Protein AF-A0AAV8X5B6-F1 (afdb_monomer)

Organism: NCBI:txid1586634

Structure (mmCIF, N/CA/C/O backbone):
data_AF-A0AAV8X5B6-F1
#
_entry.id   AF-A0AAV8X5B6-F1
#
loop_
_atom_site.group_PDB
_atom_site.id
_atom_site.type_symbol
_atom_site.label_atom_id
_atom_site.label_alt_id
_atom_site.label_comp_id
_atom_site.label_asym_id
_atom_site.label_entity_id
_atom_site.label_seq_id
_atom_site.pdbx_PDB_ins_code
_atom_site.Cartn_x
_atom_site.Cartn_y
_atom_site.Cartn_z
_atom_site.occupancy
_atom_site.B_iso_or_equiv
_atom_site.auth_seq_id
_atom_site.auth_comp_id
_atom_site.auth_asym_id
_atom_site.auth_atom_id
_atom_site.pdbx_PDB_model_num
ATOM 1 N N . MET A 1 1 ? -10.321 6.601 21.739 1.00 73.50 1 MET A N 1
ATOM 2 C CA . MET A 1 1 ? -9.429 6.744 20.568 1.00 73.50 1 MET A CA 1
ATOM 3 C C . MET A 1 1 ? -8.157 7.446 21.026 1.00 73.50 1 MET A C 1
ATOM 5 O O . MET A 1 1 ? -8.266 8.534 21.575 1.00 73.50 1 MET A O 1
ATOM 9 N N . ASN A 1 2 ? -6.983 6.823 20.886 1.00 86.75 2 ASN A N 1
ATOM 10 C CA . ASN A 1 2 ? -5.704 7.430 21.281 1.00 86.75 2 ASN A CA 1
ATOM 11 C C . ASN A 1 2 ? -5.143 8.243 20.104 1.00 86.75 2 ASN A C 1
ATOM 13 O O . ASN A 1 2 ? -4.374 7.728 19.294 1.00 86.75 2 ASN A O 1
ATOM 17 N N . LEU A 1 3 ? -5.604 9.490 19.975 1.00 91.75 3 LEU A N 1
ATOM 18 C CA . LEU A 1 3 ? -5.247 10.359 18.853 1.00 91.75 3 LEU A CA 1
ATOM 19 C C . LEU A 1 3 ? -3.733 10.636 18.759 1.00 91.75 3 LEU A C 1
ATOM 21 O O . LEU A 1 3 ? -3.214 10.519 17.654 1.00 91.75 3 LEU A O 1
ATOM 25 N N . PRO A 1 4 ? -2.998 10.902 19.861 1.00 95.44 4 PRO A N 1
ATOM 26 C CA . PRO A 1 4 ? -1.542 11.054 19.803 1.00 95.44 4 PRO A CA 1
ATOM 27 C C . PRO A 1 4 ? -0.825 9.855 19.176 1.00 95.44 4 PRO A C 1
ATOM 29 O O . PRO A 1 4 ? 0.013 10.035 18.296 1.00 95.44 4 PRO A O 1
ATOM 32 N N . LYS A 1 5 ? -1.209 8.629 19.555 1.00 95.88 5 LYS A N 1
ATOM 33 C CA . LYS A 1 5 ? -0.617 7.407 18.994 1.00 95.88 5 LYS A CA 1
ATOM 34 C C . LYS A 1 5 ? -0.935 7.228 17.507 1.00 95.88 5 LYS A C 1
ATOM 36 O O . LYS A 1 5 ? -0.094 6.774 16.741 1.00 95.88 5 LYS A O 1
ATOM 41 N N . LEU A 1 6 ? -2.142 7.594 17.076 1.00 97.12 6 LEU A N 1
ATOM 42 C CA . LEU A 1 6 ? -2.504 7.570 15.655 1.00 97.12 6 LEU A CA 1
ATOM 43 C C . LEU A 1 6 ? -1.724 8.611 14.848 1.00 97.12 6 LEU A C 1
ATOM 45 O O . LEU A 1 6 ? -1.325 8.320 13.724 1.00 97.12 6 LEU A O 1
ATOM 49 N N . THR A 1 7 ? -1.471 9.789 15.420 1.00 96.06 7 THR A N 1
ATOM 50 C CA . THR A 1 7 ? -0.612 10.816 14.814 1.00 96.06 7 THR A CA 1
ATOM 51 C C . THR A 1 7 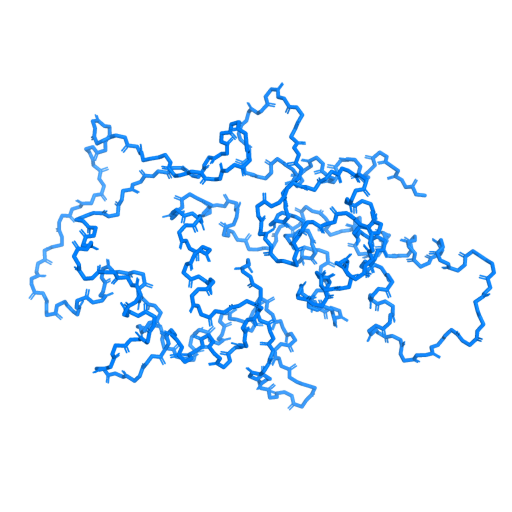? 0.823 10.320 14.655 1.00 96.06 7 THR A C 1
ATOM 53 O O . THR A 1 7 ? 1.425 10.533 13.607 1.00 96.06 7 THR A O 1
ATOM 56 N N . GLU A 1 8 ? 1.364 9.637 15.664 1.00 95.38 8 GLU A N 1
ATOM 57 C CA . GLU A 1 8 ? 2.697 9.029 15.603 1.00 95.38 8 GLU A CA 1
ATOM 58 C C . GLU A 1 8 ? 2.794 7.999 14.472 1.00 95.38 8 GLU A C 1
ATOM 60 O O . GLU A 1 8 ? 3.688 8.096 13.635 1.00 95.38 8 GLU A O 1
ATOM 65 N N . ILE A 1 9 ? 1.825 7.081 14.385 1.00 97.12 9 ILE A N 1
ATOM 66 C CA . ILE A 1 9 ? 1.760 6.079 13.311 1.00 97.12 9 ILE A CA 1
ATOM 67 C C . ILE A 1 9 ? 1.639 6.760 11.945 1.00 97.12 9 ILE A C 1
ATOM 69 O O . ILE A 1 9 ? 2.381 6.430 11.027 1.00 97.12 9 ILE A O 1
ATOM 73 N N . TYR A 1 10 ? 0.743 7.736 11.793 1.00 96.44 10 TYR A N 1
ATOM 74 C CA . TYR A 1 10 ? 0.605 8.470 10.535 1.00 96.44 10 TYR A CA 1
ATOM 75 C C . TYR A 1 10 ? 1.933 9.100 10.100 1.00 96.44 10 TYR A C 1
ATOM 77 O O . TYR A 1 10 ? 2.345 8.928 8.955 1.00 96.44 10 TYR A O 1
ATOM 85 N N . ASN A 1 11 ? 2.620 9.787 11.017 1.00 93.19 11 ASN A N 1
ATOM 86 C CA . ASN A 1 11 ? 3.900 10.424 10.724 1.00 93.19 11 ASN A CA 1
ATOM 87 C C . ASN A 1 11 ? 4.965 9.388 10.359 1.00 93.19 11 ASN A C 1
ATOM 89 O O . ASN A 1 11 ? 5.672 9.588 9.380 1.00 93.19 11 ASN A O 1
ATOM 93 N N . GLN A 1 12 ? 5.029 8.267 11.085 1.00 92.81 12 GLN A N 1
ATOM 94 C CA . GLN A 1 12 ? 5.963 7.179 10.803 1.00 92.81 12 GLN A CA 1
ATOM 95 C C . GLN A 1 12 ? 5.830 6.673 9.361 1.00 92.81 12 GLN A C 1
ATOM 97 O O . GLN A 1 12 ? 6.837 6.497 8.679 1.00 92.81 12 GLN A O 1
ATOM 102 N N . TYR A 1 13 ? 4.600 6.457 8.885 1.00 93.75 13 TYR A N 1
ATOM 103 C CA . TYR A 1 13 ? 4.366 5.996 7.514 1.00 93.75 13 TYR A CA 1
ATOM 104 C C . TYR A 1 13 ? 4.541 7.111 6.474 1.00 93.75 13 TYR A C 1
ATOM 106 O O . TYR A 1 13 ? 5.012 6.846 5.369 1.00 93.75 13 TYR A O 1
ATOM 114 N N . ALA A 1 14 ? 4.224 8.360 6.824 1.00 91.56 14 ALA A N 1
ATOM 115 C CA . ALA A 1 14 ? 4.435 9.515 5.953 1.00 91.56 14 ALA A CA 1
ATOM 116 C C . ALA A 1 14 ? 5.920 9.805 5.682 1.00 91.56 14 ALA A C 1
ATOM 118 O O . ALA A 1 14 ? 6.239 10.471 4.701 1.00 91.56 14 ALA A O 1
ATOM 119 N N . THR A 1 15 ? 6.826 9.302 6.524 1.00 88.62 15 THR A N 1
ATOM 120 C CA . THR A 1 15 ? 8.271 9.529 6.403 1.00 88.62 15 THR A CA 1
ATOM 121 C C . THR A 1 15 ? 9.061 8.302 5.946 1.00 88.62 15 THR A C 1
ATOM 123 O O . THR A 1 15 ? 10.283 8.362 5.955 1.00 88.62 15 THR A O 1
ATOM 126 N N . ILE A 1 16 ? 8.423 7.198 5.523 1.00 86.62 16 ILE A N 1
ATOM 127 C CA . ILE A 1 16 ? 9.138 5.955 5.147 1.00 86.62 16 ILE A CA 1
ATOM 128 C C . ILE A 1 16 ? 10.201 6.188 4.065 1.00 86.62 16 ILE A C 1
ATOM 130 O O . ILE A 1 16 ? 11.312 5.679 4.175 1.00 86.62 16 ILE A O 1
ATOM 134 N N . ALA A 1 17 ? 9.871 6.946 3.017 1.00 77.81 17 ALA A N 1
ATOM 135 C CA . ALA A 1 17 ? 10.806 7.254 1.931 1.00 77.81 17 ALA A CA 1
ATOM 136 C C . ALA A 1 17 ? 11.611 8.546 2.153 1.00 77.81 17 ALA A C 1
ATOM 138 O O . ALA A 1 17 ? 12.392 8.936 1.283 1.00 77.81 17 ALA A O 1
ATOM 139 N N . GLY A 1 18 ? 11.401 9.216 3.284 1.00 73.31 18 GLY A N 1
ATOM 140 C CA . GLY A 1 18 ? 11.982 10.508 3.597 1.00 73.31 18 GLY A CA 1
ATOM 141 C C . GLY A 1 18 ? 13.298 10.408 4.349 1.00 73.31 18 GLY A C 1
ATOM 142 O O . GLY A 1 18 ? 13.339 9.810 5.417 1.00 73.31 18 GLY A O 1
ATOM 143 N N . ASN A 1 19 ? 14.334 11.084 3.852 1.00 62.69 19 ASN A N 1
ATOM 144 C CA . ASN A 1 19 ? 15.547 11.360 4.623 1.00 62.69 19 ASN A CA 1
ATOM 145 C C . ASN A 1 19 ? 15.529 12.839 5.036 1.00 62.69 19 ASN A C 1
ATOM 147 O O . ASN A 1 19 ? 15.303 13.693 4.180 1.00 62.69 19 ASN A O 1
ATOM 151 N N . ASP A 1 20 ? 15.741 13.130 6.323 1.00 59.91 20 ASP A N 1
ATOM 152 C CA . ASP A 1 20 ? 15.945 14.481 6.878 1.00 59.91 20 ASP A CA 1
ATOM 153 C C . ASP A 1 20 ? 14.968 15.556 6.366 1.00 59.91 20 ASP A C 1
ATOM 155 O O . ASP A 1 20 ? 15.342 16.598 5.820 1.00 59.91 20 ASP A O 1
ATOM 159 N N . ILE A 1 21 ? 13.670 15.300 6.542 1.00 63.81 21 ILE A N 1
ATOM 160 C CA . ILE A 1 21 ? 12.620 16.207 6.077 1.00 63.81 21 ILE A CA 1
ATOM 161 C C . ILE A 1 21 ? 12.350 17.297 7.130 1.00 63.81 21 ILE A C 1
ATOM 163 O O . ILE A 1 21 ? 11.772 17.033 8.180 1.00 63.81 21 ILE A O 1
ATOM 167 N N . ASN A 1 22 ? 12.691 18.552 6.813 1.00 68.44 22 ASN A N 1
ATOM 168 C CA . ASN A 1 22 ? 12.414 19.732 7.659 1.00 68.44 22 ASN A CA 1
ATOM 169 C C . ASN A 1 22 ? 10.965 20.257 7.569 1.00 68.44 22 ASN A C 1
ATOM 171 O O . ASN A 1 22 ? 10.642 21.311 8.115 1.00 68.44 22 ASN A O 1
ATOM 175 N N . PHE A 1 23 ? 10.084 19.556 6.859 1.00 72.62 23 PHE A N 1
ATOM 176 C CA . PHE A 1 23 ? 8.685 19.930 6.673 1.00 72.62 23 PHE A CA 1
ATOM 177 C C . PHE A 1 23 ? 7.748 18.784 7.053 1.00 72.62 23 PHE A C 1
ATOM 179 O O . PHE A 1 23 ? 8.113 17.608 7.054 1.00 72.62 23 PHE A O 1
ATOM 186 N N . LYS A 1 24 ? 6.499 19.136 7.374 1.00 79.19 24 LYS A N 1
ATOM 187 C CA . LYS A 1 24 ? 5.469 18.158 7.726 1.00 79.19 24 LYS A CA 1
ATOM 188 C C . LYS A 1 24 ? 5.137 17.296 6.507 1.00 79.19 24 LYS A C 1
ATOM 190 O O . LYS A 1 24 ? 4.522 17.777 5.559 1.00 79.19 24 LYS A O 1
ATOM 195 N N . SER A 1 25 ? 5.536 16.029 6.559 1.00 83.00 25 SER A N 1
ATOM 196 C CA . SER A 1 25 ? 5.269 15.061 5.495 1.00 83.00 25 SER A CA 1
ATOM 197 C C . SER A 1 25 ? 3.787 14.680 5.447 1.00 83.00 25 SER A C 1
ATOM 199 O O . SER A 1 25 ? 3.097 14.646 6.472 1.00 83.00 25 SER A O 1
ATOM 201 N N . VAL A 1 26 ? 3.295 14.404 4.242 1.00 89.44 26 VAL A N 1
ATOM 202 C CA . VAL A 1 26 ? 1.940 13.896 3.995 1.00 89.44 26 VAL A CA 1
ATOM 203 C C . VAL A 1 26 ? 2.060 12.424 3.631 1.00 89.44 26 VAL A C 1
ATOM 205 O O . VAL A 1 26 ? 2.949 12.052 2.870 1.00 89.44 26 VAL A O 1
ATOM 208 N N . LEU A 1 27 ? 1.192 11.586 4.200 1.00 91.56 27 LEU A N 1
ATOM 209 C CA . LEU A 1 27 ? 1.175 10.166 3.877 1.00 91.56 27 LEU A CA 1
ATOM 210 C C . LEU A 1 27 ? 0.806 9.991 2.404 1.00 91.56 27 LEU A C 1
ATOM 212 O O . LEU A 1 27 ? -0.053 10.694 1.891 1.00 91.56 27 LEU A O 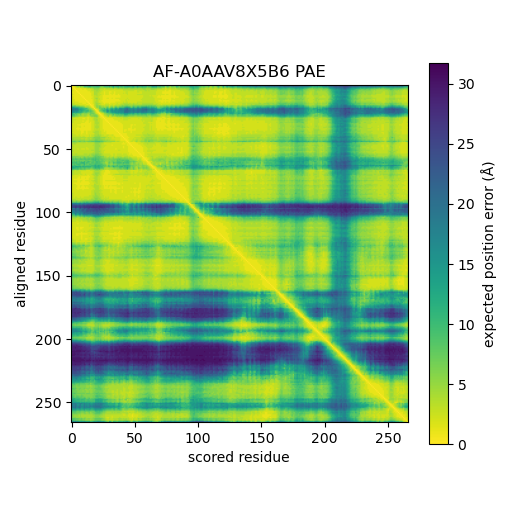1
ATOM 216 N N . THR A 1 28 ? 1.428 9.037 1.727 1.00 90.62 28 THR A N 1
ATOM 217 C CA . THR A 1 28 ? 1.059 8.663 0.359 1.00 90.62 28 THR A CA 1
ATOM 218 C C . THR A 1 28 ? 0.310 7.335 0.385 1.00 90.62 28 THR A C 1
ATOM 220 O O . THR A 1 28 ? 0.592 6.486 1.237 1.00 90.62 28 THR A O 1
ATOM 223 N N . ARG A 1 29 ? -0.629 7.120 -0.541 1.00 92.06 29 ARG A N 1
ATOM 224 C CA . ARG A 1 29 ? -1.470 5.913 -0.575 1.00 92.06 29 ARG A CA 1
ATOM 225 C C . ARG A 1 29 ? -0.675 4.608 -0.565 1.00 92.06 29 ARG A C 1
ATOM 227 O O . ARG A 1 29 ? -1.042 3.675 0.143 1.00 92.06 29 ARG A O 1
ATOM 234 N N . ILE A 1 30 ? 0.469 4.564 -1.241 1.00 91.00 30 ILE A N 1
ATOM 235 C CA . ILE A 1 30 ? 1.354 3.396 -1.230 1.00 91.00 30 ILE A CA 1
ATOM 236 C C . ILE A 1 30 ? 1.839 3.013 0.179 1.00 91.00 30 ILE A C 1
ATOM 238 O O . ILE A 1 30 ? 1.945 1.830 0.505 1.00 91.00 30 ILE A O 1
ATOM 242 N N . PHE A 1 31 ? 2.051 3.996 1.057 1.00 92.94 31 PHE A N 1
ATOM 243 C CA . PHE A 1 31 ? 2.424 3.770 2.454 1.00 92.94 31 PHE A CA 1
ATOM 244 C C . PHE A 1 31 ? 1.214 3.508 3.354 1.00 92.94 31 PHE A C 1
ATOM 246 O O . PHE A 1 31 ? 1.346 2.785 4.342 1.00 92.94 31 PHE A O 1
ATOM 253 N N . LEU A 1 32 ? 0.019 3.994 2.996 1.00 94.25 32 LEU A N 1
ATOM 254 C CA . LEU A 1 32 ? -1.219 3.505 3.610 1.00 94.25 32 LEU A CA 1
ATOM 255 C C . LEU A 1 32 ? -1.377 2.001 3.348 1.00 94.25 32 LEU A C 1
ATOM 257 O O . LEU A 1 32 ? -1.612 1.238 4.282 1.00 94.25 32 LEU A O 1
ATOM 261 N N . TRP A 1 33 ? -1.179 1.546 2.110 1.00 93.25 33 TRP A N 1
ATOM 262 C CA . TRP A 1 33 ? -1.216 0.120 1.787 1.00 93.25 33 TRP A CA 1
ATOM 263 C C . TRP A 1 33 ? -0.125 -0.674 2.513 1.00 93.25 33 TRP A C 1
ATOM 265 O O . TRP A 1 33 ? -0.407 -1.770 3.001 1.00 93.25 33 TRP A O 1
ATOM 275 N N . GLN A 1 34 ? 1.085 -0.118 2.665 1.00 93.38 34 GLN A N 1
ATOM 276 C CA . GLN A 1 34 ? 2.119 -0.719 3.515 1.00 93.38 34 GLN A CA 1
ATOM 277 C C . GLN A 1 34 ? 1.610 -0.925 4.948 1.00 93.38 34 GLN A C 1
ATOM 279 O O . GLN A 1 34 ? 1.729 -2.033 5.469 1.00 93.38 34 GLN A O 1
ATOM 284 N N . LEU A 1 35 ? 0.969 0.079 5.558 1.00 95.38 35 LEU A N 1
ATOM 285 C CA . LEU A 1 35 ? 0.363 -0.069 6.884 1.00 95.38 35 LEU A CA 1
ATOM 286 C C . LEU A 1 35 ? -0.685 -1.185 6.908 1.00 95.38 35 LEU A C 1
ATOM 288 O O . LEU A 1 35 ? -0.658 -2.014 7.815 1.00 95.38 35 LEU A O 1
ATOM 292 N N . LEU A 1 36 ? -1.592 -1.236 5.926 1.00 94.25 36 LEU A N 1
ATOM 293 C CA . LEU A 1 36 ? -2.634 -2.270 5.868 1.00 94.25 36 LEU A CA 1
ATOM 294 C C . LEU A 1 36 ? -2.037 -3.688 5.790 1.00 94.25 36 LEU A C 1
ATOM 296 O O . LEU A 1 36 ? -2.582 -4.630 6.378 1.00 94.25 36 LEU A O 1
ATOM 300 N N . ARG A 1 37 ? -0.886 -3.848 5.124 1.00 91.62 37 ARG A N 1
ATOM 301 C CA . ARG A 1 37 ? -0.119 -5.104 5.138 1.00 91.62 37 ARG A CA 1
ATOM 302 C C . ARG A 1 37 ? 0.512 -5.377 6.496 1.00 91.62 37 ARG A C 1
ATOM 304 O O . ARG A 1 37 ? 0.366 -6.488 7.011 1.00 91.62 37 ARG A O 1
ATOM 311 N N . ASP A 1 38 ? 1.154 -4.381 7.095 1.00 93.88 38 ASP A N 1
ATOM 312 C CA . ASP A 1 38 ? 1.855 -4.517 8.376 1.00 93.88 38 ASP A CA 1
ATOM 313 C C . ASP A 1 38 ? 0.900 -4.923 9.503 1.00 93.88 38 ASP A C 1
ATOM 315 O O . ASP A 1 38 ? 1.209 -5.836 10.271 1.00 93.88 38 ASP A O 1
ATOM 319 N N . ILE A 1 39 ? -0.314 -4.357 9.524 1.00 94.62 39 ILE A N 1
ATOM 320 C CA . ILE A 1 39 ? -1.391 -4.728 10.464 1.00 94.62 39 ILE A CA 1
ATOM 321 C C . ILE A 1 39 ? -2.096 -6.044 10.107 1.00 94.62 39 ILE A C 1
ATOM 323 O O . ILE A 1 39 ? -3.063 -6.435 10.765 1.00 94.62 39 ILE A O 1
ATOM 327 N N . LYS A 1 40 ? -1.601 -6.745 9.081 1.00 91.38 40 LYS A N 1
ATOM 328 C CA . LYS A 1 40 ? -2.062 -8.061 8.626 1.00 91.38 40 LYS A CA 1
ATOM 329 C C . LYS A 1 40 ? -3.523 -8.067 8.180 1.00 91.38 40 LYS A C 1
ATOM 331 O O . LYS A 1 40 ? -4.204 -9.081 8.336 1.00 91.38 40 LYS A O 1
ATOM 336 N N . LEU A 1 41 ? -4.018 -6.970 7.605 1.00 90.62 41 LEU A N 1
ATOM 337 C CA . LEU A 1 41 ? -5.394 -6.898 7.103 1.00 90.62 41 LEU A CA 1
ATOM 338 C C . LEU A 1 41 ? -5.639 -7.971 6.019 1.00 90.62 41 LEU A C 1
ATOM 340 O O . LEU A 1 41 ? -6.597 -8.741 6.093 1.00 90.62 41 LEU A O 1
ATOM 344 N N . THR A 1 42 ? -4.677 -8.128 5.105 1.00 87.31 42 THR A N 1
ATOM 345 C CA . THR A 1 42 ? -4.690 -9.126 4.016 1.00 87.31 42 THR A CA 1
ATOM 346 C C . THR A 1 42 ? -4.700 -10.574 4.488 1.00 87.31 42 THR A C 1
ATOM 348 O O . THR A 1 42 ? -5.233 -11.453 3.811 1.00 87.31 42 THR A O 1
ATOM 351 N N . HIS A 1 43 ? -4.159 -10.841 5.675 1.00 86.44 43 HIS A N 1
ATOM 352 C CA . HIS A 1 43 ? -4.172 -12.178 6.262 1.00 86.44 43 HIS A CA 1
ATOM 353 C C . HIS A 1 43 ? -5.536 -12.504 6.879 1.00 86.44 43 HIS A C 1
ATOM 355 O O . HIS A 1 43 ? -5.930 -13.668 6.944 1.00 86.44 43 HIS A O 1
ATOM 361 N N . GLN A 1 44 ? -6.290 -11.482 7.282 1.00 85.81 44 GLN A N 1
ATOM 362 C CA . GLN A 1 44 ? -7.568 -11.647 7.966 1.00 85.81 44 GLN A CA 1
ATOM 363 C C . GLN A 1 44 ? -8.769 -11.750 7.018 1.00 85.81 44 GLN A C 1
ATOM 365 O O . GLN A 1 44 ? -9.855 -12.095 7.464 1.00 85.81 44 GLN A O 1
ATOM 370 N N . GLY A 1 45 ? -8.565 -11.602 5.706 1.00 80.69 45 GLY A N 1
ATOM 371 C CA . GLY A 1 45 ? -9.607 -11.851 4.699 1.00 80.69 45 GLY A CA 1
ATOM 372 C C . GLY A 1 45 ? -10.071 -10.628 3.924 1.00 80.69 45 GLY A C 1
ATOM 373 O O . GLY A 1 45 ? -11.075 -10.730 3.235 1.00 80.69 45 GLY A O 1
ATOM 374 N N . VAL A 1 46 ? -9.339 -9.518 4.008 1.00 89.25 46 VAL A N 1
ATOM 375 C CA . VAL A 1 46 ? -9.595 -8.311 3.218 1.00 89.25 46 VAL A CA 1
ATOM 376 C C . VAL A 1 46 ? -8.377 -8.021 2.350 1.00 89.25 46 VAL A C 1
ATOM 378 O O . VAL A 1 46 ? -7.306 -7.703 2.866 1.00 89.25 46 VAL A O 1
ATOM 381 N N . SER A 1 47 ? -8.512 -8.142 1.034 1.00 90.19 47 SER A N 1
ATOM 382 C CA . SER A 1 47 ? -7.473 -7.740 0.083 1.00 90.19 47 SER A CA 1
ATOM 383 C C . SER A 1 47 ? -7.318 -6.214 0.030 1.00 90.19 47 SER A C 1
ATOM 385 O O . SER A 1 47 ? -8.230 -5.467 0.379 1.00 90.19 47 SER A O 1
ATOM 387 N N . LEU A 1 48 ? -6.160 -5.733 -0.438 1.00 90.88 48 LEU A N 1
ATOM 388 C CA . LEU A 1 48 ? -5.947 -4.293 -0.640 1.00 90.88 48 LEU A CA 1
ATOM 389 C C . LEU A 1 48 ? -6.912 -3.714 -1.683 1.00 90.88 48 LEU A C 1
ATOM 391 O O . LEU A 1 48 ? -7.396 -2.604 -1.503 1.00 90.88 48 LEU A O 1
ATOM 395 N N . VAL A 1 49 ? -7.244 -4.493 -2.718 1.00 91.44 49 VAL A N 1
ATOM 396 C CA . VAL A 1 49 ? -8.224 -4.104 -3.742 1.00 91.44 49 VAL A CA 1
ATOM 397 C C . VAL A 1 49 ? -9.616 -3.931 -3.130 1.00 91.44 49 VAL A C 1
ATOM 399 O O . VAL A 1 49 ? -10.272 -2.931 -3.395 1.00 91.44 49 VAL A O 1
ATOM 402 N N . GLU A 1 50 ? -10.065 -4.863 -2.284 1.00 91.44 50 GLU A N 1
ATOM 403 C CA . GLU A 1 50 ? -11.352 -4.731 -1.582 1.00 91.44 50 GLU A CA 1
ATOM 404 C C . GLU A 1 50 ? -11.362 -3.531 -0.633 1.00 91.44 50 GLU A C 1
ATOM 406 O O . GLU A 1 50 ? -12.360 -2.817 -0.572 1.00 91.44 50 GLU A O 1
ATOM 411 N N . ALA A 1 51 ? -10.258 -3.288 0.082 1.00 91.69 51 ALA A N 1
ATOM 412 C CA . ALA A 1 51 ? -10.129 -2.120 0.947 1.00 91.69 51 ALA A CA 1
ATOM 413 C C . ALA A 1 51 ? -10.238 -0.814 0.149 1.00 91.69 51 ALA A C 1
ATOM 415 O O . ALA A 1 51 ? -11.022 0.054 0.518 1.00 91.69 51 ALA A O 1
ATOM 416 N N . ASP A 1 52 ? -9.514 -0.692 -0.962 1.00 91.25 52 ASP A N 1
ATOM 417 C CA . ASP A 1 52 ? -9.582 0.481 -1.836 1.00 91.25 52 ASP A CA 1
ATOM 418 C C . ASP A 1 52 ? -10.987 0.721 -2.386 1.00 91.25 52 ASP A C 1
ATOM 420 O O . ASP A 1 52 ? -11.494 1.836 -2.285 1.00 91.25 52 ASP A O 1
ATOM 424 N N . LEU A 1 53 ? -11.626 -0.318 -2.934 1.00 90.94 53 LEU A N 1
ATOM 425 C CA . LEU A 1 53 ? -12.975 -0.207 -3.490 1.00 90.94 53 LEU A CA 1
ATOM 426 C C . LEU A 1 53 ? -13.981 0.209 -2.417 1.00 90.94 53 LEU A C 1
ATOM 428 O O . LEU A 1 53 ? -14.809 1.079 -2.661 1.00 90.94 53 LEU A O 1
ATOM 432 N N . PHE A 1 54 ? -13.881 -0.362 -1.215 1.00 90.81 54 PHE A N 1
ATOM 433 C CA . PHE A 1 54 ? -14.752 -0.006 -0.100 1.00 90.81 54 PHE A CA 1
ATOM 434 C C . PHE A 1 54 ? -14.560 1.448 0.354 1.00 90.81 54 PHE A C 1
ATOM 436 O O . PHE A 1 54 ? -15.526 2.132 0.687 1.00 90.81 54 PHE A O 1
ATOM 443 N N . LEU A 1 55 ? -13.317 1.937 0.379 1.00 89.75 55 LEU A N 1
ATOM 444 C CA . LEU A 1 55 ? -13.033 3.322 0.752 1.00 89.75 55 LEU A CA 1
ATOM 445 C C . LEU A 1 55 ? -13.460 4.312 -0.340 1.00 89.75 55 LEU A C 1
ATOM 447 O O . LEU A 1 55 ? -13.970 5.382 -0.007 1.00 89.75 55 LEU A O 1
ATOM 451 N N . ALA A 1 56 ? -13.292 3.955 -1.614 1.00 87.50 56 ALA A N 1
ATOM 452 C CA . ALA A 1 56 ? -13.727 4.762 -2.752 1.00 87.50 56 ALA A CA 1
ATOM 453 C C . ALA A 1 56 ? -15.260 4.840 -2.871 1.00 87.50 56 ALA A C 1
ATOM 455 O O . ALA A 1 56 ? -15.791 5.875 -3.266 1.00 87.50 56 ALA A O 1
ATOM 456 N N . ASP A 1 57 ? -15.978 3.785 -2.469 1.00 87.81 57 ASP A N 1
ATOM 457 C CA . ASP A 1 57 ? -17.448 3.763 -2.450 1.00 87.81 57 ASP A CA 1
ATOM 458 C C . ASP A 1 57 ? -18.048 4.717 -1.402 1.00 87.81 57 ASP A C 1
ATOM 460 O O . ASP A 1 57 ? -19.219 5.077 -1.478 1.00 87.81 57 ASP A O 1
ATOM 464 N N . ASN A 1 58 ? -17.252 5.181 -0.431 1.00 84.31 58 ASN A N 1
ATOM 465 C CA . ASN A 1 58 ? -17.651 6.232 0.499 1.00 84.31 58 ASN A CA 1
ATOM 466 C C . ASN A 1 58 ? -17.281 7.617 -0.066 1.00 84.31 58 ASN A C 1
ATOM 468 O O . ASN A 1 58 ? -16.119 8.009 0.043 1.00 84.31 58 ASN A O 1
ATOM 472 N N . PRO A 1 59 ? -18.240 8.445 -0.529 1.00 81.19 59 PRO A N 1
ATOM 473 C CA . PRO A 1 59 ? -17.928 9.767 -1.081 1.00 81.19 59 PRO A CA 1
ATOM 474 C C . PRO A 1 59 ? -17.267 10.708 -0.063 1.00 81.19 59 PRO A C 1
ATOM 476 O O . PRO A 1 59 ? -16.588 11.658 -0.439 1.00 81.19 59 PRO A O 1
ATOM 479 N N . SER A 1 60 ? -17.449 10.444 1.237 1.00 81.69 60 SER A N 1
ATOM 480 C CA . SER A 1 60 ? -16.851 11.238 2.318 1.00 81.69 60 SER A CA 1
ATOM 481 C C . SER A 1 60 ? -15.383 10.891 2.586 1.00 81.69 60 SER A C 1
ATOM 483 O O . SER A 1 60 ? -14.749 11.552 3.408 1.00 81.69 60 SER A O 1
ATOM 485 N N . SER A 1 61 ? -14.834 9.853 1.946 1.00 78.50 61 SER A N 1
ATOM 486 C CA . SER A 1 61 ? -13.403 9.541 2.029 1.00 78.50 61 SER A CA 1
ATOM 487 C C . SER A 1 61 ? -12.551 10.544 1.238 1.00 78.50 61 SER A C 1
ATOM 489 O O . SER A 1 61 ? -11.364 10.697 1.531 1.00 78.50 61 SER A O 1
ATOM 491 N N . CYS A 1 62 ? -13.161 11.239 0.265 1.00 76.62 62 CYS A N 1
ATOM 492 C CA . CYS A 1 62 ? -12.518 12.099 -0.735 1.00 76.62 62 CYS A CA 1
ATOM 493 C C . CYS A 1 62 ? -11.243 11.491 -1.327 1.00 76.62 62 CYS A C 1
ATOM 495 O O . CYS A 1 62 ? -10.280 12.209 -1.581 1.00 76.62 62 CYS A O 1
ATOM 497 N N . ILE A 1 63 ? -11.216 10.172 -1.478 1.00 80.88 63 ILE A N 1
ATOM 498 C CA . ILE A 1 63 ? -10.155 9.500 -2.206 1.00 80.88 63 ILE A CA 1
ATOM 499 C C . ILE A 1 63 ? -10.428 9.732 -3.697 1.00 80.88 63 ILE A C 1
ATOM 501 O O . ILE A 1 63 ? -11.513 9.429 -4.192 1.00 80.88 63 ILE A O 1
ATOM 505 N N . GLU A 1 64 ? -9.463 10.317 -4.395 1.00 74.25 64 GLU A N 1
ATOM 506 C CA . GLU A 1 64 ? -9.607 10.823 -5.765 1.00 74.25 64 GLU A CA 1
ATOM 507 C C . GLU A 1 64 ? -9.588 9.708 -6.816 1.00 74.25 64 GLU A C 1
ATOM 509 O O . GLU A 1 64 ? -10.107 9.870 -7.921 1.00 74.25 64 GLU A O 1
ATOM 514 N N . SER A 1 65 ? -8.989 8.567 -6.484 1.00 80.44 65 SER A N 1
ATOM 515 C CA . SER A 1 65 ? -8.836 7.432 -7.390 1.00 80.44 65 SER A CA 1
ATOM 516 C C . SER A 1 65 ? -9.171 6.110 -6.703 1.00 80.44 65 SER A C 1
ATOM 518 O O . SER A 1 65 ? -9.122 6.000 -5.483 1.00 80.44 65 SER A O 1
ATOM 520 N N . ASN A 1 66 ? -9.445 5.049 -7.458 1.00 79.88 66 ASN A N 1
ATOM 521 C CA . ASN A 1 66 ? -9.594 3.737 -6.823 1.00 79.88 66 ASN A CA 1
ATOM 522 C C . ASN A 1 66 ? -8.237 3.164 -6.404 1.00 79.88 66 ASN A C 1
ATOM 524 O O . ASN A 1 66 ? -8.149 2.558 -5.345 1.00 79.88 66 ASN A O 1
ATOM 528 N N . HIS A 1 67 ? -7.186 3.377 -7.201 1.00 83.50 67 HIS A N 1
ATOM 529 C CA . HIS A 1 67 ? -5.933 2.633 -7.063 1.00 83.50 67 HIS A CA 1
ATOM 530 C C . HIS A 1 67 ? -4.664 3.452 -7.377 1.00 83.50 67 HIS A C 1
ATOM 532 O O . HIS A 1 67 ? -3.600 2.866 -7.536 1.00 83.50 67 HIS A O 1
ATOM 538 N N . TYR A 1 68 ? -4.710 4.793 -7.433 1.00 88.81 68 TYR A N 1
ATOM 539 C CA . TYR A 1 68 ? -3.496 5.581 -7.692 1.00 88.81 68 TYR A CA 1
ATOM 540 C C . TYR A 1 68 ? -2.551 5.545 -6.472 1.00 88.81 68 TYR A C 1
ATOM 542 O O . TYR A 1 68 ? -2.876 6.107 -5.421 1.00 88.81 68 TYR A O 1
ATOM 550 N N . PRO A 1 69 ? -1.357 4.927 -6.574 1.00 89.94 69 PRO A N 1
ATOM 551 C CA . PRO A 1 69 ? -0.471 4.696 -5.432 1.00 89.94 69 PRO A CA 1
ATOM 552 C C . PRO A 1 69 ? 0.127 5.976 -4.855 1.00 89.94 69 PRO A C 1
ATOM 554 O O . PRO A 1 69 ? 0.554 5.976 -3.702 1.00 89.94 69 PRO A O 1
ATOM 557 N N . PHE A 1 70 ? 0.201 7.047 -5.645 1.00 88.88 70 PHE A N 1
ATOM 558 C CA . PHE A 1 70 ? 0.934 8.264 -5.292 1.00 88.88 70 PHE A CA 1
ATOM 559 C C . PHE A 1 70 ? 0.024 9.398 -4.806 1.00 88.88 70 PHE A C 1
ATOM 561 O O . PHE A 1 70 ? 0.478 10.518 -4.592 1.00 88.88 70 PHE A O 1
ATOM 568 N N . GLU A 1 71 ? -1.257 9.095 -4.595 1.00 88.81 71 GLU A N 1
ATOM 569 C CA . GLU A 1 71 ? -2.233 10.024 -4.038 1.00 88.81 71 GLU A CA 1
ATOM 570 C C . GLU A 1 71 ? -1.849 10.441 -2.603 1.00 88.81 71 GLU A C 1
ATOM 572 O O . GLU A 1 71 ? -1.489 9.574 -1.789 1.00 88.81 71 GLU A O 1
ATOM 577 N N . PRO A 1 72 ? -1.909 11.742 -2.262 1.00 90.69 72 PRO A N 1
ATOM 578 C CA . PRO A 1 72 ? -1.734 12.191 -0.889 1.00 90.69 72 PRO A CA 1
ATOM 579 C C . PRO A 1 72 ? -2.927 11.761 -0.025 1.00 90.69 72 PRO A C 1
ATOM 581 O O . PRO A 1 72 ? -4.081 11.953 -0.383 1.00 90.69 72 PRO A O 1
ATOM 584 N N . ILE A 1 73 ? -2.634 11.230 1.157 1.00 93.06 73 ILE A N 1
ATOM 585 C CA . ILE A 1 73 ? -3.602 10.832 2.174 1.00 93.06 73 ILE A CA 1
ATOM 586 C C . ILE A 1 73 ? -3.406 11.741 3.382 1.00 93.06 73 ILE A C 1
ATOM 588 O O . ILE A 1 73 ? -2.446 11.605 4.140 1.00 93.06 73 ILE A O 1
ATOM 592 N N . TYR A 1 74 ? -4.324 12.676 3.596 1.00 93.62 74 TYR A N 1
ATOM 593 C CA . TYR A 1 74 ? -4.303 13.543 4.770 1.00 93.62 74 TYR A CA 1
ATOM 594 C C . TYR A 1 74 ? -4.665 12.772 6.043 1.00 93.62 74 TYR A C 1
ATOM 596 O O . TYR A 1 74 ? -5.348 11.752 6.013 1.00 93.62 74 TYR A O 1
ATOM 604 N N . PHE A 1 75 ? -4.270 13.300 7.205 1.00 95.06 75 PHE A N 1
ATOM 605 C CA . PHE A 1 75 ? -4.506 12.632 8.490 1.00 95.06 75 PHE A CA 1
ATOM 606 C C . PHE A 1 75 ? -5.981 12.271 8.739 1.00 95.06 75 PHE A C 1
ATOM 608 O O . PHE A 1 75 ? -6.283 11.211 9.278 1.00 95.06 75 PHE A O 1
ATOM 615 N N . TRP A 1 76 ? -6.920 13.116 8.314 1.00 93.75 76 TRP A N 1
ATOM 616 C CA . TRP A 1 76 ? -8.344 12.818 8.448 1.00 93.75 76 TRP A CA 1
ATOM 617 C C . TRP A 1 76 ? -8.795 11.683 7.504 1.00 93.75 76 TRP A C 1
ATOM 619 O O . TRP A 1 76 ? -9.566 10.827 7.934 1.00 93.75 76 TRP A O 1
ATOM 629 N N . GLN A 1 77 ? -8.266 11.606 6.273 1.00 94.69 77 GLN A N 1
ATOM 630 C CA . GLN A 1 77 ? -8.512 10.491 5.341 1.00 94.69 77 GLN A CA 1
ATOM 631 C C . GLN A 1 77 ? -7.901 9.197 5.866 1.00 94.69 77 GLN A C 1
ATOM 633 O O . GLN A 1 77 ? -8.501 8.133 5.755 1.00 94.69 77 GLN A O 1
ATOM 638 N N . PHE A 1 78 ? -6.736 9.285 6.504 1.00 95.56 78 PHE A N 1
ATOM 639 C CA . PHE A 1 78 ? -6.117 8.170 7.207 1.00 95.56 78 PHE A CA 1
ATOM 640 C C . PHE A 1 78 ? -7.026 7.625 8.320 1.00 95.56 78 PHE A C 1
ATOM 642 O O . PHE A 1 78 ? -7.251 6.417 8.388 1.00 95.56 78 PHE A O 1
ATOM 649 N N . LEU A 1 79 ? -7.616 8.494 9.150 1.00 95.00 79 LEU A N 1
ATOM 650 C CA . LEU A 1 79 ? -8.575 8.069 10.179 1.00 95.00 79 LEU A CA 1
ATOM 651 C C . LEU A 1 79 ? -9.819 7.410 9.566 1.00 95.00 79 LEU A C 1
ATOM 653 O O . LEU A 1 79 ? -10.240 6.355 10.042 1.00 95.00 79 LEU A O 1
ATOM 657 N N . GLN A 1 80 ? -10.370 7.992 8.496 1.00 93.12 80 GLN A N 1
ATOM 658 C CA . GLN A 1 80 ? -11.486 7.403 7.744 1.00 93.12 80 GLN A CA 1
ATOM 659 C C . GLN A 1 80 ? -11.112 6.041 7.150 1.00 93.12 80 GLN A C 1
ATOM 661 O O . GLN A 1 80 ? -11.904 5.106 7.207 1.00 93.12 80 GLN A O 1
ATOM 666 N N . SER A 1 81 ? -9.883 5.899 6.653 1.00 94.31 81 SER A N 1
ATOM 667 C CA . SER A 1 81 ? -9.372 4.653 6.079 1.00 94.31 81 SER A CA 1
ATOM 668 C C . SER A 1 81 ? -9.280 3.549 7.125 1.00 94.31 81 SER A C 1
ATOM 670 O O . SER A 1 81 ? -9.755 2.439 6.890 1.00 94.31 81 SER A O 1
ATOM 672 N N . LEU A 1 82 ? -8.736 3.848 8.310 1.00 95.62 82 LEU A N 1
ATOM 673 C CA . LEU A 1 82 ? -8.692 2.889 9.417 1.00 95.62 82 LEU A CA 1
ATOM 674 C C . LEU A 1 82 ? -10.096 2.488 9.873 1.00 95.62 82 LEU A C 1
ATOM 676 O O . LEU A 1 82 ? -10.348 1.313 10.140 1.00 95.62 82 LEU A O 1
ATOM 680 N N . PHE A 1 83 ? -11.010 3.452 9.950 1.00 93.75 83 PHE A N 1
ATOM 681 C CA . PHE A 1 83 ? -12.392 3.187 10.318 1.00 93.75 83 PHE A CA 1
ATOM 682 C C .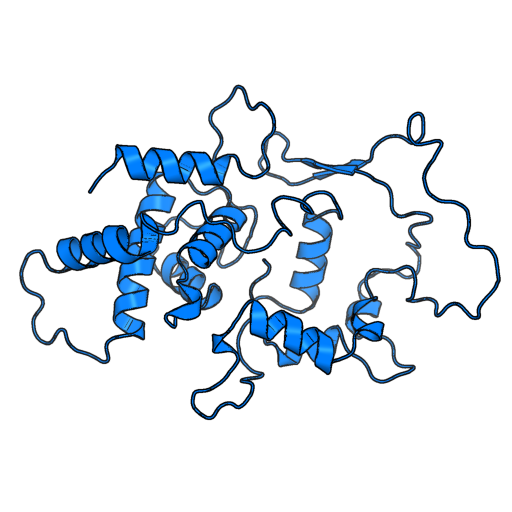 PHE A 1 83 ? -13.091 2.295 9.282 1.00 93.75 83 PHE A C 1
ATOM 684 O O . PHE A 1 83 ? -13.647 1.257 9.645 1.00 93.75 83 PHE A O 1
ATOM 691 N N . GLY A 1 84 ? -12.991 2.636 7.996 1.00 92.88 84 GLY A N 1
ATOM 692 C CA . GLY A 1 84 ? -13.542 1.843 6.900 1.00 92.88 84 GLY A CA 1
ATOM 693 C C . GLY A 1 84 ? -12.966 0.427 6.863 1.00 92.88 84 GLY A C 1
ATOM 694 O O . GLY A 1 84 ? -13.721 -0.537 6.778 1.00 92.88 84 GLY A O 1
ATOM 695 N N . CYS A 1 85 ? -11.652 0.277 7.054 1.00 94.06 85 CYS A N 1
ATOM 696 C CA . CYS A 1 85 ? -11.007 -1.034 7.151 1.00 94.06 85 CYS A CA 1
ATOM 697 C C . CYS A 1 85 ? -11.500 -1.848 8.354 1.00 94.06 85 CYS A C 1
ATOM 699 O O . CYS A 1 85 ? -11.699 -3.054 8.220 1.00 94.06 85 CYS A O 1
ATOM 701 N N . SER A 1 86 ? -11.734 -1.218 9.512 1.00 93.50 86 SER A N 1
ATOM 702 C CA . SER A 1 86 ? -12.293 -1.910 10.684 1.00 93.50 86 SER A CA 1
ATOM 703 C C . SER A 1 86 ? -13.688 -2.471 10.403 1.00 93.50 86 SER A C 1
ATOM 705 O O . SER A 1 86 ? -14.010 -3.591 10.801 1.00 93.50 86 SER A O 1
ATOM 707 N N . TRP A 1 87 ? -14.499 -1.719 9.655 1.00 91.50 87 TRP A N 1
ATOM 708 C CA . TRP A 1 87 ? -15.837 -2.138 9.266 1.00 91.50 87 TRP A CA 1
ATOM 709 C C . TRP A 1 87 ? -15.799 -3.248 8.217 1.00 91.50 87 TRP A C 1
ATOM 711 O O . TRP A 1 87 ? -16.458 -4.274 8.368 1.00 91.50 87 TRP A O 1
ATOM 721 N N . LEU A 1 88 ? -14.973 -3.089 7.185 1.00 91.62 88 LEU A N 1
ATOM 722 C CA . LEU A 1 88 ? -14.801 -4.092 6.138 1.00 91.62 88 LEU A CA 1
ATOM 723 C C . LEU A 1 88 ? -14.259 -5.418 6.693 1.00 91.62 88 LEU A C 1
ATOM 725 O O . LEU A 1 88 ? -14.717 -6.499 6.315 1.00 91.62 88 LEU A O 1
ATOM 729 N N . LEU A 1 89 ? -13.322 -5.356 7.641 1.00 91.12 89 LEU A N 1
ATOM 730 C CA . LEU A 1 89 ? -12.817 -6.537 8.336 1.00 91.12 89 LEU A CA 1
ATOM 731 C C . LEU A 1 89 ? -13.930 -7.260 9.106 1.00 91.12 89 LEU A C 1
ATOM 733 O O . LEU A 1 89 ? -13.993 -8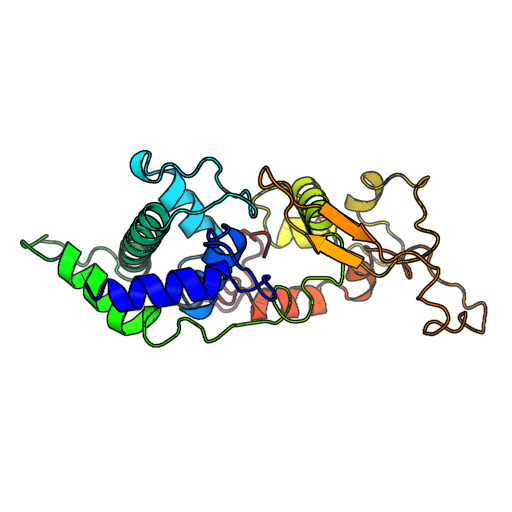.489 9.130 1.00 91.12 89 LEU A O 1
ATOM 737 N N . LEU A 1 90 ? -14.848 -6.508 9.706 1.00 88.62 90 LEU A N 1
ATOM 738 C CA . LEU A 1 90 ? -15.996 -7.084 10.386 1.00 88.62 90 LEU A CA 1
ATOM 739 C C . LEU A 1 90 ? -16.934 -7.811 9.420 1.00 88.62 90 LEU A C 1
ATOM 741 O O . LEU A 1 90 ? -17.316 -8.950 9.689 1.00 88.62 90 LEU A O 1
ATOM 745 N N . LEU A 1 91 ? -17.275 -7.161 8.303 1.00 86.88 91 LEU A N 1
ATOM 746 C CA . LEU A 1 91 ? -18.151 -7.719 7.270 1.00 86.88 91 LEU A CA 1
ATOM 747 C C . LEU A 1 91 ? -17.559 -8.988 6.642 1.00 86.88 91 LEU A C 1
ATOM 749 O O . LEU A 1 91 ? -18.293 -9.931 6.366 1.00 86.88 91 LEU A O 1
ATOM 753 N N . SER A 1 92 ? -16.238 -9.031 6.453 1.00 83.06 92 SER A N 1
ATOM 754 C CA . SER A 1 92 ? -15.539 -10.177 5.849 1.00 83.06 92 SER A CA 1
ATOM 755 C C . SER A 1 92 ? -15.340 -11.363 6.800 1.00 83.06 92 SER A C 1
ATOM 757 O O . SER A 1 92 ? -15.301 -12.508 6.351 1.00 83.06 92 SER A O 1
ATOM 759 N N . THR A 1 93 ? -15.212 -11.127 8.109 1.00 76.69 93 THR A N 1
ATOM 760 C CA . THR A 1 93 ? -14.936 -12.193 9.094 1.00 76.69 93 THR A CA 1
ATOM 761 C C . THR A 1 93 ? -16.182 -12.716 9.795 1.00 76.69 93 THR A C 1
ATOM 763 O O . THR A 1 93 ? -16.205 -13.866 10.244 1.00 76.69 93 THR A O 1
ATOM 766 N N . LYS A 1 94 ? -17.232 -11.902 9.907 1.00 67.56 94 LYS A N 1
ATOM 767 C CA . LYS A 1 94 ? -18.470 -12.276 10.587 1.00 67.56 94 LYS A CA 1
ATOM 768 C C . LYS A 1 94 ? -19.606 -12.316 9.573 1.00 67.56 94 LYS A C 1
ATOM 770 O O . LYS A 1 94 ? -20.201 -11.290 9.270 1.00 67.56 94 LYS A O 1
ATOM 775 N N . ASN A 1 95 ? -19.970 -13.524 9.133 1.00 52.69 95 ASN A N 1
ATOM 776 C CA . ASN A 1 95 ? -21.269 -13.774 8.504 1.00 52.69 95 ASN A CA 1
ATOM 777 C C . ASN A 1 95 ? -22.377 -13.309 9.469 1.00 52.69 95 ASN A C 1
ATOM 779 O O . ASN A 1 95 ? -22.702 -14.018 10.420 1.00 52.69 95 ASN A O 1
ATOM 783 N N . GLN A 1 96 ? -22.891 -12.094 9.263 1.00 51.06 96 GLN A N 1
ATOM 784 C CA . GLN A 1 96 ? -24.147 -11.574 9.821 1.00 51.06 96 GLN A CA 1
ATOM 785 C C . GLN A 1 96 ? -24.367 -11.773 11.339 1.00 51.06 96 GLN A C 1
ATOM 787 O O . GLN A 1 96 ? -25.468 -12.081 11.772 1.00 51.06 96 GLN A O 1
ATOM 792 N N . LYS A 1 97 ? -23.353 -11.572 12.195 1.00 47.28 97 LYS A N 1
ATOM 793 C CA . LYS A 1 97 ? -23.511 -11.688 13.669 1.00 47.28 97 LYS A CA 1
ATOM 794 C C . LYS A 1 97 ? -23.860 -10.386 14.402 1.00 47.28 97 LYS A C 1
ATOM 796 O O . LYS A 1 97 ? -23.646 -10.284 15.608 1.00 47.28 97 LYS A O 1
ATOM 801 N N . TYR A 1 98 ? -24.413 -9.402 13.702 1.00 54.50 98 TYR A N 1
ATOM 802 C CA . TYR A 1 98 ? -24.971 -8.202 14.328 1.00 54.50 98 TYR A CA 1
ATOM 803 C C . TYR A 1 98 ? -26.451 -8.094 13.992 1.00 54.50 98 TYR A C 1
ATOM 805 O O . TYR A 1 98 ? -26.873 -7.172 13.307 1.00 54.50 98 TYR A O 1
ATOM 813 N N . ASP A 1 99 ? -27.231 -9.051 14.498 1.00 51.34 99 ASP A N 1
ATOM 814 C CA . ASP A 1 99 ? -28.697 -9.000 14.424 1.00 51.34 99 ASP A CA 1
ATOM 815 C C . ASP A 1 99 ? -29.258 -7.753 15.130 1.00 51.34 99 ASP A C 1
ATOM 817 O O . ASP A 1 99 ? -30.334 -7.269 14.789 1.00 51.34 99 ASP A O 1
ATOM 821 N N . HIS A 1 100 ? -28.500 -7.166 16.068 1.00 56.91 100 HIS A N 1
ATOM 822 C CA . HIS A 1 100 ? -28.884 -5.947 16.772 1.00 56.91 100 HIS A CA 1
ATOM 823 C C . HIS A 1 100 ? -27.697 -4.986 16.934 1.00 56.91 100 HIS A C 1
ATOM 825 O O . HIS A 1 100 ? -26.788 -5.214 17.737 1.00 56.91 100 HIS A O 1
ATOM 831 N N . PHE A 1 101 ? -27.717 -3.877 16.188 1.00 63.78 101 PHE A N 1
ATOM 832 C CA . PHE A 1 101 ? -26.818 -2.745 16.411 1.00 63.78 101 PHE A CA 1
ATOM 833 C C . PHE A 1 101 ? -27.227 -2.020 17.696 1.00 63.78 101 PHE A C 1
ATOM 835 O O . PHE A 1 101 ? -28.136 -1.194 17.706 1.00 63.78 101 PHE A O 1
ATOM 842 N N . THR A 1 102 ? -26.570 -2.344 18.807 1.00 69.31 102 THR A N 1
ATOM 843 C CA . THR A 1 102 ? -26.713 -1.582 20.050 1.00 69.31 102 THR A CA 1
ATOM 844 C C . THR A 1 102 ? -25.932 -0.269 19.969 1.00 69.31 102 THR A C 1
ATOM 846 O O . THR A 1 102 ? -24.952 -0.141 19.228 1.00 69.31 102 THR A O 1
ATOM 849 N N . SER A 1 103 ? -26.359 0.736 20.739 1.00 74.06 103 SER A N 1
ATOM 850 C CA . SER A 1 103 ? -25.639 2.011 20.822 1.00 74.06 103 SER A CA 1
ATOM 851 C C . SER A 1 103 ? -24.174 1.785 21.227 1.00 74.06 103 SER A C 1
ATOM 853 O O . SER A 1 103 ? -23.885 1.034 22.157 1.00 74.06 103 SER A O 1
ATOM 855 N N . GLY A 1 104 ? -23.241 2.416 20.508 1.00 81.62 104 GLY A N 1
ATOM 856 C CA . GLY A 1 104 ? -21.799 2.339 20.781 1.00 81.62 104 GLY A CA 1
ATOM 857 C C . GLY A 1 104 ? -21.055 1.163 20.138 1.00 81.62 104 GLY A C 1
ATOM 858 O O . GLY A 1 104 ? -19.833 1.078 20.269 1.00 81.62 104 GLY A O 1
ATOM 859 N N . ILE A 1 105 ? -21.742 0.286 19.400 1.00 84.81 105 ILE A N 1
ATOM 860 C CA . ILE A 1 105 ? -21.120 -0.881 18.759 1.00 84.81 105 ILE A CA 1
ATOM 861 C C . ILE A 1 105 ? -20.032 -0.509 17.749 1.00 84.81 105 ILE A C 1
ATOM 863 O O . ILE A 1 105 ? -18.977 -1.131 17.724 1.00 84.81 105 ILE A O 1
ATOM 867 N N . ILE A 1 106 ? -20.244 0.567 16.991 1.00 86.44 106 ILE A N 1
ATOM 868 C CA . ILE A 1 106 ? -19.274 1.112 16.037 1.00 86.44 106 ILE A CA 1
ATOM 869 C C . ILE A 1 106 ? -17.985 1.532 16.756 1.00 86.44 106 ILE A C 1
ATOM 871 O O . ILE A 1 106 ? -16.887 1.144 16.361 1.00 86.44 106 ILE A O 1
ATOM 875 N N . SER A 1 107 ? -18.116 2.273 17.859 1.00 89.06 107 SER A N 1
ATOM 876 C CA . SER A 1 107 ? -16.975 2.695 18.677 1.00 89.06 107 SER A CA 1
ATOM 877 C C . SER A 1 107 ? -16.230 1.503 19.270 1.00 89.06 107 SER A C 1
ATOM 879 O O . SER A 1 107 ? -15.005 1.539 19.368 1.00 89.06 107 SER A O 1
ATOM 881 N N . LYS A 1 108 ? -16.959 0.447 19.651 1.00 89.81 108 LYS A N 1
ATOM 882 C CA . LYS A 1 108 ? -16.376 -0.804 20.139 1.00 89.81 108 LYS A CA 1
ATOM 883 C C . LYS A 1 108 ? -15.573 -1.510 19.043 1.00 89.81 108 LYS A C 1
ATOM 885 O O . LYS A 1 108 ? -14.408 -1.797 19.278 1.00 89.81 108 LYS A O 1
ATOM 890 N N . ILE A 1 109 ? -16.151 -1.700 17.855 1.00 91.06 109 ILE A N 1
ATOM 891 C CA . ILE A 1 109 ? -15.487 -2.337 16.702 1.00 91.06 109 ILE A CA 1
ATOM 892 C C . ILE A 1 109 ? -14.204 -1.591 16.341 1.00 91.06 109 ILE A C 1
ATOM 894 O O . ILE A 1 109 ? -13.143 -2.197 16.208 1.00 91.06 109 ILE A O 1
ATOM 898 N N . PHE A 1 110 ? -14.280 -0.264 16.230 1.00 94.50 110 PHE A N 1
ATOM 899 C CA . PHE A 1 110 ? -13.106 0.526 15.883 1.00 94.50 110 PHE A CA 1
ATOM 900 C C . PHE A 1 110 ? -12.036 0.463 16.979 1.00 94.50 110 PHE A C 1
ATOM 902 O O . PHE A 1 110 ? -10.851 0.344 16.680 1.00 94.50 110 PHE A O 1
ATOM 909 N N . LYS A 1 111 ? -12.435 0.499 18.257 1.00 94.56 111 LYS A N 1
ATOM 910 C CA . LYS A 1 111 ? -11.502 0.353 19.381 1.00 94.56 111 LYS A CA 1
ATOM 911 C C . LYS A 1 111 ? -10.797 -1.008 19.362 1.00 94.56 111 LYS A C 1
ATOM 913 O O . LYS A 1 111 ? -9.576 -1.025 19.471 1.00 94.56 111 LYS A O 1
ATOM 918 N N . GLU A 1 112 ? -11.542 -2.100 19.197 1.00 93.75 112 GLU A N 1
ATOM 919 C CA . GLU A 1 112 ? -10.998 -3.464 19.104 1.00 93.75 112 GLU A CA 1
ATOM 920 C C . GLU A 1 112 ? -10.003 -3.567 17.941 1.00 93.75 112 GLU A C 1
ATOM 922 O O . GLU A 1 112 ? -8.863 -3.972 18.145 1.00 93.75 112 GLU A O 1
ATOM 927 N N . PHE A 1 113 ? -10.361 -3.064 16.756 1.00 95.38 113 PHE A N 1
ATOM 928 C CA . PHE A 1 113 ? -9.455 -3.023 15.605 1.00 95.38 113 PHE A CA 1
ATOM 929 C C . PHE A 1 113 ? -8.151 -2.260 15.892 1.00 95.38 113 PHE A C 1
ATOM 931 O O . PHE A 1 113 ? -7.057 -2.701 15.529 1.00 95.38 113 PHE A O 1
ATOM 938 N N . LEU A 1 114 ? -8.232 -1.110 16.568 1.00 97.19 114 LEU A N 1
ATOM 939 C CA . LEU A 1 114 ? -7.037 -0.354 16.936 1.00 97.19 114 LEU A CA 1
ATOM 940 C C . LEU A 1 114 ? -6.151 -1.120 17.930 1.00 97.19 114 LEU A C 1
ATOM 942 O O . LEU A 1 114 ? -4.931 -1.133 17.767 1.00 97.19 114 LEU A O 1
ATOM 946 N N . GLU A 1 115 ? -6.745 -1.733 18.952 1.00 95.81 115 GLU A N 1
ATOM 947 C CA . GLU A 1 115 ? -6.029 -2.420 20.034 1.00 95.81 115 GLU A CA 1
ATOM 948 C C . GLU A 1 115 ? -5.449 -3.771 19.601 1.00 95.81 115 GLU A C 1
ATOM 950 O O . GLU A 1 115 ? -4.346 -4.113 20.027 1.00 95.81 115 GLU A O 1
ATOM 955 N N . GLU A 1 116 ? -6.138 -4.504 18.730 1.00 94.38 116 GLU A N 1
ATOM 956 C CA . GLU A 1 116 ? -5.757 -5.856 18.307 1.00 94.38 116 GLU A CA 1
ATOM 957 C C . GLU A 1 116 ? -4.924 -5.862 17.019 1.00 94.38 116 GLU A C 1
ATOM 959 O O . GLU A 1 116 ? -4.011 -6.681 16.868 1.00 94.38 116 GLU A O 1
ATOM 964 N N . ASN A 1 117 ? -5.188 -4.937 16.089 1.00 95.19 117 ASN A N 1
ATOM 965 C CA . ASN A 1 117 ? -4.541 -4.924 14.778 1.00 95.19 117 ASN A CA 1
ATOM 966 C C . ASN A 1 117 ? -3.553 -3.772 14.626 1.00 95.19 117 ASN A C 1
ATOM 968 O O . ASN A 1 117 ? -2.380 -4.018 14.341 1.00 95.19 117 ASN A O 1
ATOM 972 N N . VAL A 1 118 ? -3.997 -2.527 14.811 1.00 97.19 118 VAL A N 1
ATOM 973 C CA . VAL A 1 118 ? -3.188 -1.354 14.442 1.00 97.19 118 VAL A CA 1
ATOM 974 C C . VAL A 1 118 ? -2.029 -1.145 15.408 1.00 97.19 118 VAL A C 1
ATOM 976 O O . VAL A 1 118 ? -0.869 -1.216 15.015 1.00 97.19 118 VAL A O 1
ATOM 979 N N . PHE A 1 119 ? -2.310 -0.926 16.689 1.00 96.75 119 PHE A N 1
ATOM 980 C CA . PHE A 1 119 ? -1.291 -0.582 17.680 1.00 96.75 119 PHE A CA 1
ATOM 981 C C . PHE A 1 119 ? -0.223 -1.654 17.921 1.00 96.75 119 PHE A C 1
ATOM 983 O O . PHE A 1 119 ? 0.915 -1.261 18.182 1.00 96.75 119 PHE A O 1
ATOM 990 N N . PRO A 1 120 ? -0.524 -2.965 17.864 1.00 96.44 120 PRO A N 1
ATOM 991 C CA . PRO A 1 120 ? 0.499 -3.987 18.057 1.00 96.44 120 PRO A CA 1
ATOM 992 C C . PRO A 1 120 ? 1.381 -4.222 16.830 1.00 96.44 120 PRO A C 1
ATOM 994 O O . PRO A 1 120 ? 2.425 -4.862 16.973 1.00 96.44 120 PRO A O 1
ATOM 997 N N . ASN A 1 121 ? 0.965 -3.795 15.633 1.00 96.56 121 ASN A N 1
ATOM 998 C CA . ASN A 1 121 ? 1.615 -4.197 14.382 1.00 96.56 121 ASN A CA 1
ATOM 999 C C . ASN A 1 121 ? 2.078 -3.039 13.489 1.00 96.56 121 ASN A C 1
ATOM 1001 O O . ASN A 1 121 ? 2.960 -3.258 12.663 1.00 96.56 121 ASN A O 1
ATOM 1005 N N . ALA A 1 122 ? 1.545 -1.827 13.652 1.00 96.06 122 ALA A N 1
ATOM 1006 C CA . ALA A 1 122 ? 2.042 -0.653 12.941 1.00 96.06 122 ALA A CA 1
ATOM 1007 C C . ALA A 1 122 ? 3.554 -0.472 13.172 1.00 96.06 122 ALA A C 1
ATOM 1009 O O . ALA A 1 122 ? 4.053 -0.670 14.282 1.00 96.06 122 ALA A O 1
ATOM 1010 N N . GLY A 1 123 ? 4.285 -0.151 12.105 1.00 90.75 123 GLY A N 1
ATOM 1011 C CA . GLY A 1 123 ? 5.742 -0.021 12.109 1.00 90.75 123 GLY A CA 1
ATOM 1012 C C . GLY A 1 123 ? 6.510 -1.346 12.040 1.00 90.75 123 GLY A C 1
ATOM 1013 O O . GLY A 1 123 ? 7.729 -1.331 11.881 1.00 90.75 123 GLY A O 1
ATOM 1014 N N . LYS A 1 124 ? 5.837 -2.504 12.115 1.00 92.38 124 LYS A N 1
ATOM 1015 C CA . LYS A 1 124 ? 6.453 -3.812 11.835 1.00 92.38 124 LYS A CA 1
ATOM 1016 C C . LYS A 1 124 ? 6.467 -4.058 10.328 1.00 92.38 124 LYS A C 1
ATOM 1018 O O . LYS A 1 124 ? 5.720 -4.902 9.834 1.00 92.38 124 LYS A O 1
ATOM 1023 N N . PHE A 1 125 ? 7.298 -3.289 9.626 1.00 88.44 125 PHE A N 1
ATOM 1024 C CA . PHE A 1 125 ? 7.362 -3.271 8.166 1.00 88.44 125 PHE A CA 1
ATOM 1025 C C . PHE A 1 125 ? 7.541 -4.674 7.577 1.00 88.44 125 PHE A C 1
ATOM 1027 O O . PHE A 1 125 ? 8.515 -5.375 7.861 1.00 88.44 125 PHE A O 1
ATOM 1034 N N . GLN A 1 126 ? 6.585 -5.080 6.747 1.00 84.69 126 GLN A N 1
ATOM 1035 C CA . GLN A 1 126 ? 6.636 -6.306 5.967 1.00 84.69 126 GLN A CA 1
ATOM 1036 C C . GLN A 1 126 ? 7.171 -6.018 4.565 1.00 84.69 126 GLN A C 1
ATOM 1038 O O . GLN A 1 126 ? 6.588 -5.239 3.810 1.00 84.69 126 GLN A O 1
ATOM 1043 N N . GLY A 1 127 ? 8.246 -6.717 4.200 1.00 81.94 127 GLY A N 1
ATOM 1044 C CA . GLY A 1 127 ? 8.929 -6.534 2.921 1.00 81.94 127 GLY A CA 1
ATOM 1045 C C . GLY A 1 127 ? 9.881 -5.337 2.919 1.00 81.94 127 GLY A C 1
ATOM 1046 O O . GLY A 1 127 ? 9.895 -4.526 3.842 1.00 81.94 127 GLY A O 1
ATOM 1047 N N . SER A 1 128 ? 10.705 -5.259 1.875 1.00 82.06 128 SER A N 1
ATOM 1048 C CA . SER A 1 128 ? 11.777 -4.263 1.759 1.00 82.06 128 SER A CA 1
ATOM 1049 C C . SER A 1 128 ? 11.708 -3.411 0.486 1.00 82.06 128 SER A C 1
ATOM 1051 O O . SER A 1 128 ? 12.500 -2.488 0.315 1.00 82.06 128 SER A O 1
ATOM 1053 N N . SER A 1 129 ? 10.726 -3.659 -0.391 1.00 81.38 129 SER A N 1
ATOM 1054 C CA . SER A 1 129 ? 10.586 -2.968 -1.682 1.00 81.38 129 SER A CA 1
ATOM 1055 C C . SER A 1 129 ? 10.455 -1.449 -1.554 1.00 81.38 129 SER A C 1
ATOM 1057 O O . SER A 1 129 ? 11.028 -0.720 -2.350 1.00 81.38 129 SER A O 1
ATOM 1059 N N . LEU A 1 130 ? 9.711 -0.969 -0.552 1.00 83.19 130 LEU A N 1
ATOM 1060 C CA . LEU A 1 130 ? 9.437 0.459 -0.343 1.00 83.19 130 LEU A CA 1
ATOM 1061 C C . LEU A 1 130 ? 10.354 1.114 0.699 1.00 83.19 130 LEU A C 1
ATOM 1063 O O . LEU A 1 130 ? 10.208 2.301 0.979 1.00 83.19 130 LEU A O 1
ATOM 1067 N N . THR A 1 131 ? 11.280 0.348 1.278 1.00 82.56 131 THR A N 1
ATOM 1068 C CA . THR A 1 131 ? 12.210 0.811 2.314 1.00 82.56 131 THR A CA 1
ATOM 1069 C C . THR A 1 131 ? 13.648 0.711 1.809 1.00 82.56 131 THR A C 1
ATOM 1071 O O . THR A 1 131 ? 14.244 1.720 1.450 1.00 82.56 131 THR A O 1
ATOM 1074 N N . GLU A 1 132 ? 14.183 -0.505 1.712 1.00 83.31 132 GLU A N 1
ATOM 1075 C CA . GLU A 1 132 ? 15.563 -0.798 1.300 1.00 83.31 132 GLU A CA 1
ATOM 1076 C C . GLU A 1 132 ? 15.762 -0.654 -0.212 1.00 83.31 132 GLU A C 1
ATOM 1078 O O . GLU A 1 132 ? 16.782 -0.151 -0.670 1.00 83.31 132 GLU A O 1
ATOM 1083 N N . TYR A 1 133 ? 14.769 -1.079 -0.994 1.00 84.50 133 TYR A N 1
ATOM 1084 C CA . TYR A 1 133 ? 14.862 -1.178 -2.451 1.00 84.50 133 TYR A CA 1
ATOM 1085 C C . TYR A 1 133 ? 14.065 -0.101 -3.190 1.00 84.50 133 TYR A C 1
ATOM 1087 O O . TYR A 1 133 ? 13.845 -0.204 -4.399 1.00 84.50 133 TYR A O 1
ATOM 1095 N N . LYS A 1 134 ? 13.656 0.952 -2.474 1.00 83.19 134 LYS A N 1
ATOM 1096 C CA . LYS A 1 134 ? 12.770 2.002 -2.992 1.00 83.19 134 LYS A CA 1
ATOM 1097 C C . LYS A 1 134 ? 13.354 2.781 -4.167 1.00 83.19 134 LYS A C 1
ATOM 1099 O O . LYS A 1 134 ? 12.593 3.386 -4.906 1.00 83.19 134 LYS A O 1
ATOM 1104 N N . ASP A 1 135 ? 14.674 2.759 -4.335 1.00 85.50 135 ASP A N 1
ATOM 1105 C CA . ASP A 1 135 ? 15.418 3.516 -5.348 1.00 85.50 135 ASP A CA 1
ATOM 1106 C C . ASP A 1 135 ? 15.997 2.623 -6.466 1.00 85.50 135 ASP A C 1
ATOM 1108 O O . ASP A 1 135 ? 16.613 3.124 -7.404 1.00 85.50 135 ASP A O 1
ATOM 1112 N N . LEU A 1 136 ? 15.745 1.302 -6.428 1.00 81.81 136 LEU A N 1
ATOM 1113 C CA . LEU A 1 136 ? 16.277 0.359 -7.426 1.00 81.81 136 LEU A CA 1
ATOM 1114 C C . LEU A 1 136 ? 15.808 0.648 -8.856 1.00 81.81 136 LEU A C 1
ATOM 1116 O O . LEU A 1 136 ? 16.497 0.299 -9.811 1.00 81.81 136 LEU A O 1
ATOM 1120 N N . VAL A 1 137 ? 14.605 1.200 -9.011 1.00 81.19 137 VAL A N 1
ATOM 1121 C CA . VAL A 1 137 ? 13.977 1.454 -10.311 1.00 81.19 137 VAL A CA 1
ATOM 1122 C C . VAL A 1 137 ? 13.089 2.701 -10.255 1.00 81.19 137 VAL A C 1
ATOM 1124 O O . VAL A 1 137 ? 12.551 3.006 -9.187 1.00 81.19 137 VAL A O 1
ATOM 1127 N N . PRO A 1 138 ? 12.858 3.389 -11.390 1.00 84.69 138 PRO A N 1
ATOM 1128 C CA . PRO A 1 138 ? 11.872 4.467 -11.483 1.00 84.69 138 PRO A CA 1
ATOM 1129 C C . PRO A 1 138 ? 10.460 3.951 -11.161 1.00 84.69 138 PRO A C 1
ATOM 1131 O O . PRO A 1 138 ? 9.823 3.307 -11.999 1.00 84.69 138 PRO A O 1
ATOM 1134 N N . ILE A 1 139 ? 9.947 4.215 -9.955 1.00 86.81 139 ILE A N 1
ATOM 1135 C CA . ILE A 1 139 ? 8.702 3.586 -9.471 1.00 86.81 139 ILE A CA 1
ATOM 1136 C C . ILE A 1 139 ? 7.482 3.999 -10.304 1.00 86.81 139 ILE A C 1
ATOM 1138 O O . ILE A 1 139 ? 6.591 3.185 -10.539 1.00 86.81 139 ILE A O 1
ATOM 1142 N N . GLN A 1 140 ? 7.485 5.228 -10.829 1.00 85.25 140 GLN A N 1
ATOM 1143 C CA . GLN A 1 140 ? 6.473 5.725 -11.761 1.00 85.25 140 GLN A CA 1
ATOM 1144 C C . GLN A 1 140 ? 6.410 4.871 -13.038 1.00 85.25 140 GLN A C 1
ATOM 1146 O O . GLN A 1 140 ? 5.329 4.464 -13.454 1.00 85.25 140 GLN A O 1
ATOM 1151 N N . CYS A 1 141 ? 7.558 4.516 -13.625 1.00 81.12 141 CYS A N 1
ATOM 1152 C CA . CYS A 1 141 ? 7.592 3.674 -14.824 1.00 81.12 141 CYS A CA 1
ATOM 1153 C C . CYS A 1 141 ? 7.146 2.235 -14.525 1.00 81.12 141 CYS A C 1
ATOM 1155 O O . CYS A 1 141 ? 6.522 1.588 -15.366 1.00 81.12 141 CYS A O 1
ATOM 1157 N N . VAL A 1 142 ? 7.435 1.721 -13.323 1.00 84.75 142 VAL A N 1
ATOM 1158 C CA . VAL A 1 142 ? 6.929 0.407 -12.891 1.00 84.75 142 VAL A CA 1
ATOM 1159 C C . VAL A 1 142 ? 5.406 0.435 -12.751 1.00 84.75 142 VAL A C 1
ATOM 1161 O O . VAL A 1 142 ? 4.741 -0.513 -13.167 1.00 84.75 142 VAL A O 1
ATOM 1164 N N . TYR A 1 143 ? 4.845 1.521 -12.217 1.00 87.31 143 TYR A N 1
ATOM 1165 C CA . TYR A 1 143 ? 3.397 1.707 -12.131 1.00 87.31 143 TYR A CA 1
ATOM 1166 C C . TYR A 1 143 ? 2.744 1.814 -13.515 1.00 87.31 143 TYR A C 1
ATOM 1168 O O . TYR A 1 143 ? 1.742 1.155 -13.778 1.00 87.31 143 TYR A O 1
ATOM 1176 N N . GLU A 1 144 ? 3.348 2.547 -14.449 1.00 83.50 144 GLU A N 1
ATOM 1177 C CA . GLU A 1 144 ? 2.880 2.597 -15.839 1.00 83.50 144 GLU A CA 1
ATOM 1178 C C . GLU A 1 144 ? 2.892 1.215 -16.499 1.00 83.50 144 GLU A C 1
ATOM 1180 O O . GLU A 1 144 ? 1.925 0.844 -17.164 1.00 83.50 144 GLU A O 1
ATOM 1185 N N . LEU A 1 145 ? 3.937 0.412 -16.276 1.00 81.06 145 LEU A N 1
ATOM 1186 C CA . LEU A 1 145 ? 3.981 -0.972 -16.752 1.00 81.06 145 LEU A CA 1
ATOM 1187 C C . LEU A 1 145 ? 2.863 -1.823 -16.130 1.00 81.06 145 LEU A C 1
ATOM 1189 O O . LEU A 1 145 ? 2.235 -2.616 -16.833 1.00 81.06 145 LEU A O 1
ATOM 1193 N N . TYR A 1 146 ? 2.594 -1.649 -14.836 1.00 86.81 146 TYR A N 1
ATOM 1194 C CA . TYR A 1 146 ? 1.489 -2.310 -14.144 1.00 86.81 146 TYR A CA 1
ATOM 1195 C C . TYR A 1 146 ? 0.130 -1.946 -14.771 1.00 86.81 146 TYR A C 1
ATOM 1197 O O . TYR A 1 146 ? -0.646 -2.846 -15.103 1.00 86.81 146 TYR A O 1
ATOM 1205 N N . LEU A 1 147 ? -0.124 -0.662 -15.052 1.00 86.31 147 LEU A N 1
ATOM 1206 C CA . LEU A 1 147 ? -1.358 -0.199 -15.703 1.00 86.31 147 LEU A CA 1
ATOM 1207 C C . LEU A 1 147 ? -1.571 -0.816 -17.091 1.00 86.31 147 LEU A C 1
ATOM 1209 O O . LEU A 1 147 ? -2.708 -1.044 -17.502 1.00 86.31 147 LEU A O 1
ATOM 1213 N N . LYS A 1 148 ? -0.492 -1.126 -17.816 1.00 81.81 148 LYS A N 1
ATOM 1214 C CA . LYS A 1 148 ? -0.561 -1.761 -19.144 1.00 81.81 148 LYS A CA 1
ATOM 1215 C C . LYS A 1 148 ? -1.005 -3.226 -19.094 1.00 81.81 148 LYS A C 1
ATOM 1217 O O . LYS A 1 148 ? -1.474 -3.736 -20.107 1.00 81.81 148 LYS A O 1
ATOM 1222 N N . ILE A 1 149 ? -0.876 -3.889 -17.943 1.00 84.62 149 ILE A N 1
ATOM 1223 C CA . ILE A 1 149 ? -1.460 -5.218 -17.687 1.00 84.62 149 ILE A CA 1
ATOM 1224 C C . ILE A 1 149 ? -2.958 -5.080 -17.365 1.00 84.62 149 ILE A C 1
ATOM 1226 O O . ILE A 1 149 ? -3.757 -5.924 -17.769 1.00 84.62 149 ILE A O 1
ATOM 1230 N N . GLY A 1 150 ? -3.327 -4.010 -16.654 1.00 84.81 150 GLY A N 1
ATOM 1231 C CA . GLY A 1 150 ? -4.685 -3.678 -16.213 1.00 84.81 150 GLY A CA 1
ATOM 1232 C C . GLY A 1 150 ? -4.734 -3.350 -14.718 1.00 84.81 150 GLY A C 1
ATOM 1233 O O . GLY A 1 150 ? -3.841 -3.740 -13.970 1.00 84.81 150 GLY A O 1
ATOM 1234 N N . GLU A 1 151 ? -5.777 -2.657 -14.256 1.00 88.06 151 GLU A N 1
ATOM 1235 C CA . GLU A 1 151 ? -5.923 -2.282 -12.844 1.00 88.06 151 GLU A CA 1
ATOM 1236 C C . GLU A 1 151 ? -7.385 -2.377 -12.359 1.00 88.06 151 GLU A C 1
ATOM 1238 O O . GLU A 1 151 ? -8.248 -1.690 -12.906 1.00 88.06 151 GLU A O 1
ATOM 1243 N N . PRO A 1 152 ? -7.680 -3.203 -11.335 1.00 90.81 152 PRO A N 1
ATOM 1244 C CA . PRO A 1 152 ? -6.847 -4.293 -10.826 1.00 90.81 152 PRO A CA 1
ATOM 1245 C C . PRO A 1 152 ? -6.868 -5.500 -11.783 1.00 90.81 152 PRO A C 1
ATOM 1247 O O . PRO A 1 152 ? -7.915 -5.880 -12.323 1.00 90.81 152 PRO A O 1
ATOM 1250 N N . HIS A 1 153 ? -5.735 -6.182 -11.941 1.00 90.38 153 HIS A N 1
ATOM 1251 C CA . HIS A 1 153 ? -5.655 -7.414 -12.733 1.00 90.38 153 HIS A CA 1
ATOM 1252 C C . HIS A 1 153 ? -5.541 -8.661 -11.849 1.00 90.38 153 HIS A C 1
ATOM 1254 O O . HIS A 1 153 ? -5.089 -8.627 -10.707 1.00 90.38 153 HIS A O 1
ATOM 1260 N N . SER A 1 154 ? -5.994 -9.793 -12.367 1.00 92.38 154 SER A N 1
ATOM 1261 C CA . SER A 1 154 ? -5.929 -11.089 -11.695 1.00 92.38 154 SER A CA 1
ATOM 1262 C C . SER A 1 154 ? -4.524 -11.687 -11.727 1.00 92.38 154 SER A C 1
ATOM 1264 O O . SER A 1 154 ? -3.723 -11.393 -12.618 1.00 92.38 154 SER A O 1
ATOM 1266 N N . ALA A 1 155 ? -4.234 -12.619 -10.818 1.00 90.31 155 ALA A N 1
ATOM 1267 C CA . ALA A 1 155 ? -2.998 -13.401 -10.873 1.00 90.31 155 ALA A CA 1
ATOM 1268 C C . ALA A 1 155 ? -2.842 -14.161 -12.208 1.00 90.31 155 ALA A C 1
ATOM 1270 O O . ALA A 1 155 ? -1.725 -14.363 -12.692 1.00 90.31 155 ALA A O 1
ATOM 1271 N N . ARG A 1 156 ? -3.957 -14.564 -12.834 1.00 90.50 156 ARG A N 1
ATOM 1272 C CA . ARG A 1 156 ? -3.989 -15.161 -14.177 1.00 90.50 156 ARG A CA 1
ATOM 1273 C C . ARG A 1 156 ? -3.491 -14.196 -15.241 1.00 90.50 156 ARG A C 1
ATOM 1275 O O . ARG A 1 156 ? -2.629 -14.580 -16.029 1.00 90.50 156 ARG A O 1
ATOM 1282 N N . GLU A 1 157 ? -4.033 -12.982 -15.255 1.00 89.38 157 GLU A N 1
ATOM 1283 C CA . GLU A 1 157 ? -3.642 -11.920 -16.184 1.00 89.38 157 GLU A CA 1
ATOM 1284 C C . GLU A 1 157 ? -2.170 -11.560 -15.968 1.00 89.38 157 GLU A C 1
ATOM 1286 O O . GLU A 1 157 ? -1.390 -11.628 -16.915 1.00 89.38 157 GLU A O 1
ATOM 1291 N N . PHE A 1 158 ? -1.747 -11.331 -14.721 1.00 88.00 158 PHE A N 1
ATOM 1292 C CA . PHE A 1 158 ? -0.344 -11.060 -14.395 1.00 88.00 158 PHE A CA 1
ATOM 1293 C C . PHE A 1 158 ? 0.598 -12.124 -14.963 1.00 88.00 158 PHE A C 1
ATOM 1295 O O . PHE A 1 158 ? 1.570 -11.806 -15.646 1.00 88.00 158 PHE A O 1
ATOM 1302 N N . LEU A 1 159 ? 0.302 -13.407 -14.737 1.00 86.31 159 LEU A N 1
ATOM 1303 C CA . LEU A 1 159 ? 1.111 -14.498 -15.277 1.00 86.31 159 LEU A CA 1
ATOM 1304 C C . LEU A 1 159 ? 1.067 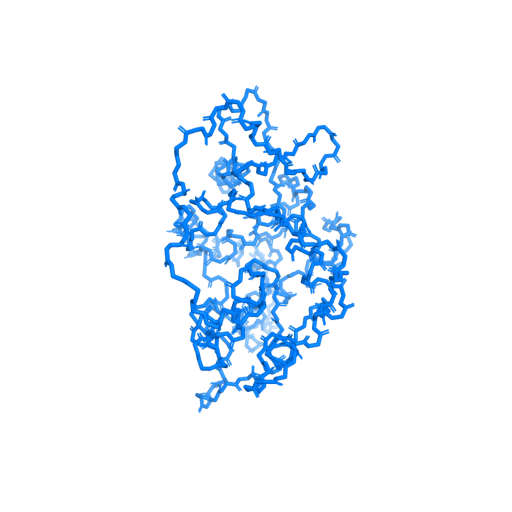-14.570 -16.801 1.00 86.31 159 LEU A C 1
ATOM 1306 O O . LEU A 1 159 ? 2.083 -14.878 -17.410 1.00 86.31 159 LEU A O 1
ATOM 1310 N N . TYR A 1 160 ? -0.078 -14.313 -17.426 1.00 84.44 160 TYR A N 1
ATOM 1311 C CA . TYR A 1 160 ? -0.184 -14.300 -18.883 1.00 84.44 160 TYR A CA 1
ATOM 1312 C C . TYR A 1 160 ? 0.706 -13.213 -19.501 1.00 84.44 160 TYR A C 1
ATOM 1314 O O . TYR A 1 160 ? 1.430 -13.483 -20.460 1.00 84.44 160 TYR A O 1
ATOM 1322 N N . PHE A 1 161 ? 0.700 -12.014 -18.913 1.00 80.50 161 PHE A N 1
ATOM 1323 C CA . PHE A 1 161 ? 1.484 -10.881 -19.396 1.00 80.50 161 PHE A CA 1
ATOM 1324 C C . PHE A 1 161 ? 2.976 -10.980 -19.046 1.00 80.50 161 PHE A C 1
ATOM 1326 O O . PHE A 1 161 ? 3.786 -10.456 -19.802 1.00 80.50 161 PHE A O 1
ATOM 1333 N N . THR A 1 162 ? 3.362 -11.668 -17.963 1.00 76.94 162 THR A N 1
ATOM 1334 C CA . THR A 1 162 ? 4.765 -11.721 -17.484 1.00 76.94 162 THR A CA 1
ATOM 1335 C C . THR A 1 162 ? 5.484 -13.054 -17.714 1.00 76.94 162 THR A C 1
ATOM 1337 O O . THR A 1 162 ? 6.713 -13.086 -17.798 1.00 76.94 162 THR A O 1
ATOM 1340 N N . CYS A 1 163 ? 4.753 -14.169 -17.809 1.00 74.81 163 CYS A N 1
ATOM 1341 C CA . CYS A 1 163 ? 5.296 -15.524 -17.921 1.00 74.81 163 CYS A CA 1
ATOM 1342 C C . CYS A 1 163 ? 4.882 -16.176 -19.238 1.00 74.81 163 CYS A C 1
ATOM 1344 O O . CYS A 1 163 ? 3.872 -16.880 -19.315 1.00 74.81 163 CYS A O 1
ATOM 1346 N N . THR A 1 164 ? 5.704 -16.043 -20.269 1.00 64.81 164 THR A N 1
ATOM 1347 C CA . THR A 1 164 ? 5.501 -16.778 -21.518 1.00 64.81 164 THR A CA 1
ATOM 1348 C C . THR A 1 164 ? 6.245 -18.104 -21.560 1.00 64.81 164 THR A C 1
ATOM 1350 O O . THR A 1 164 ? 7.171 -18.377 -20.794 1.00 64.81 164 THR A O 1
ATOM 1353 N N . LYS A 1 165 ? 5.804 -18.980 -22.475 1.00 62.03 165 LYS A N 1
ATOM 1354 C CA . LYS A 1 165 ? 6.530 -20.211 -22.810 1.00 62.03 165 LYS A CA 1
ATOM 1355 C C . LYS A 1 165 ? 7.945 -19.852 -23.282 1.00 62.03 165 LYS A C 1
ATOM 1357 O O . LYS A 1 165 ? 8.152 -18.796 -23.876 1.00 62.03 165 LYS A O 1
ATOM 1362 N N . LYS A 1 166 ? 8.902 -20.758 -23.058 1.00 58.47 166 LYS A N 1
ATOM 1363 C CA . LYS A 1 166 ? 10.273 -20.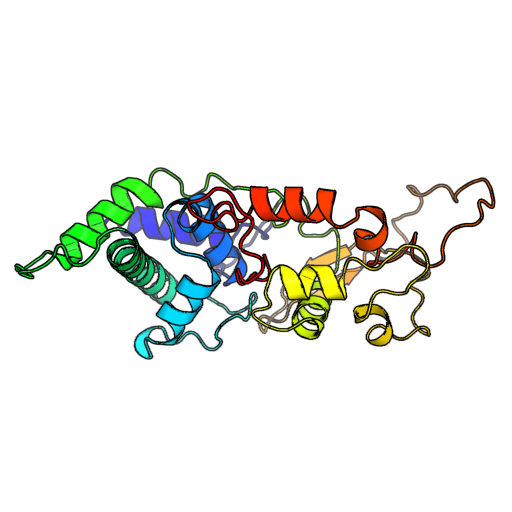643 -23.577 1.00 58.47 166 LYS A CA 1
ATOM 1364 C C . LYS A 1 166 ? 10.217 -20.271 -25.072 1.00 58.47 166 LYS A C 1
ATOM 1366 O O . LYS A 1 166 ? 9.478 -20.912 -25.816 1.00 58.47 166 LYS A O 1
ATOM 1371 N N . ASN A 1 167 ? 10.959 -19.238 -25.472 1.00 59.22 167 ASN A N 1
ATOM 1372 C CA . ASN A 1 167 ? 11.034 -18.696 -26.840 1.00 59.22 167 ASN A CA 1
ATOM 1373 C C . ASN A 1 167 ? 9.791 -17.938 -27.347 1.00 59.22 167 ASN A C 1
ATOM 1375 O O . ASN A 1 167 ? 9.619 -17.803 -28.554 1.00 59.22 167 ASN A O 1
ATOM 1379 N N . LYS A 1 168 ? 8.920 -17.448 -26.458 1.00 66.69 168 LYS A N 1
ATOM 1380 C CA . LYS A 1 168 ? 7.868 -16.484 -26.814 1.00 66.69 168 LYS A CA 1
ATOM 1381 C C . LYS A 1 168 ? 8.040 -15.200 -26.028 1.00 66.69 168 LYS A C 1
ATOM 1383 O O . LYS A 1 168 ? 8.314 -15.256 -24.827 1.00 66.69 168 LYS A O 1
ATOM 1388 N N . ASP A 1 169 ? 7.805 -14.073 -26.675 1.00 65.88 169 ASP A N 1
ATOM 1389 C CA . ASP A 1 169 ? 7.928 -12.781 -26.016 1.00 65.88 169 ASP A CA 1
ATOM 1390 C C . ASP A 1 169 ? 6.683 -12.494 -25.171 1.00 65.88 169 ASP A C 1
ATOM 1392 O O . ASP A 1 169 ? 5.570 -12.845 -25.582 1.00 65.88 169 ASP A O 1
ATOM 1396 N N . PRO A 1 170 ? 6.857 -11.970 -23.943 1.00 69.19 170 PRO A N 1
ATOM 1397 C CA . PRO A 1 170 ? 5.735 -11.647 -23.074 1.00 69.19 170 PRO A CA 1
ATOM 1398 C C . PRO A 1 170 ? 4.850 -10.593 -23.738 1.00 69.19 170 PRO A C 1
ATOM 1400 O O . PRO A 1 170 ? 5.396 -9.649 -24.281 1.00 69.19 170 PRO A O 1
ATOM 1403 N N . PRO A 1 171 ? 3.507 -10.681 -23.695 1.00 70.56 171 PRO A N 1
ATOM 1404 C CA . PRO A 1 171 ? 2.650 -9.699 -24.365 1.00 70.56 171 PRO A CA 1
ATOM 1405 C C . PRO A 1 171 ? 2.891 -8.248 -23.923 1.00 70.56 171 PRO A C 1
ATOM 1407 O O . PRO A 1 171 ? 2.680 -7.328 -24.708 1.00 70.56 171 PRO A O 1
ATOM 1410 N N . CYS A 1 172 ? 3.382 -8.031 -22.696 1.00 65.12 172 CYS A N 1
ATOM 1411 C CA . CYS A 1 172 ? 3.794 -6.703 -22.245 1.00 65.12 172 CYS A CA 1
ATOM 1412 C C . CYS A 1 172 ? 5.002 -6.144 -23.021 1.00 65.12 172 CYS A C 1
ATOM 1414 O O . CYS A 1 172 ? 5.293 -4.957 -22.896 1.00 65.12 172 CYS A O 1
ATOM 1416 N N . CYS A 1 173 ? 5.683 -6.955 -23.841 1.00 63.75 173 CYS A N 1
ATOM 1417 C CA . CYS A 1 173 ? 6.856 -6.529 -24.584 1.00 63.75 173 CYS A CA 1
ATOM 1418 C C . CYS A 1 173 ? 6.566 -5.559 -25.716 1.00 63.75 173 CYS A C 1
ATOM 1420 O O . CYS A 1 173 ? 7.362 -4.665 -25.966 1.00 63.75 173 CYS A O 1
ATOM 1422 N N . ALA A 1 174 ? 5.397 -5.687 -26.341 1.00 60.56 174 ALA A N 1
ATOM 1423 C CA . ALA A 1 174 ? 4.962 -4.804 -27.418 1.00 60.56 174 ALA A CA 1
ATOM 1424 C C . ALA A 1 174 ? 4.696 -3.365 -26.940 1.00 60.56 174 ALA A C 1
ATOM 1426 O O . ALA A 1 174 ? 4.520 -2.462 -27.749 1.00 60.56 174 ALA A O 1
ATOM 1427 N N . VAL A 1 175 ? 4.622 -3.157 -25.622 1.00 57.06 175 VAL A N 1
ATOM 1428 C CA . VAL A 1 175 ? 4.297 -1.867 -25.007 1.00 57.06 175 VAL A CA 1
ATOM 1429 C C . VAL A 1 175 ? 5.546 -1.021 -24.754 1.00 57.06 175 VAL A C 1
ATOM 1431 O O . VAL A 1 175 ? 5.452 0.204 -24.686 1.00 57.06 175 VAL A O 1
ATOM 1434 N N . LEU A 1 176 ? 6.712 -1.652 -24.615 1.00 56.56 176 LEU A N 1
ATOM 1435 C CA . LEU A 1 176 ? 7.981 -0.957 -24.440 1.00 56.56 176 LEU A CA 1
ATOM 1436 C C . LEU A 1 176 ? 8.662 -0.907 -25.810 1.00 56.56 176 LEU A C 1
ATOM 1438 O O . LEU A 1 176 ? 9.108 -1.935 -26.311 1.00 56.56 176 LEU A O 1
ATOM 1442 N N . ASN A 1 177 ? 8.690 0.279 -26.424 1.00 53.53 177 ASN A N 1
ATOM 1443 C CA . ASN A 1 177 ? 9.295 0.504 -27.740 1.00 53.53 177 ASN A CA 1
ATOM 1444 C C . ASN A 1 177 ? 10.683 -0.151 -27.838 1.00 53.53 177 ASN A C 1
ATOM 1446 O O . ASN A 1 177 ? 11.566 0.148 -27.031 1.00 53.53 177 ASN A O 1
ATOM 1450 N N . GLU A 1 178 ? 10.890 -0.982 -28.863 1.00 49.94 178 GLU A N 1
ATOM 1451 C CA . GLU A 1 178 ? 12.177 -1.641 -29.146 1.00 49.94 178 GLU A CA 1
ATOM 1452 C C . GLU A 1 178 ? 13.327 -0.635 -29.367 1.00 49.94 178 GLU A C 1
ATOM 1454 O O . GLU A 1 178 ? 14.496 -0.968 -29.156 1.00 49.94 178 GLU A O 1
ATOM 1459 N N . ASP A 1 179 ? 12.991 0.611 -29.718 1.00 50.69 179 ASP A N 1
ATOM 1460 C CA . ASP A 1 179 ? 13.935 1.708 -29.959 1.00 50.69 179 ASP A CA 1
ATOM 1461 C C . ASP A 1 179 ? 14.563 2.285 -28.680 1.00 50.69 179 ASP A C 1
ATOM 1463 O O . ASP A 1 179 ? 15.586 2.971 -28.742 1.00 50.69 179 ASP A O 1
ATOM 1467 N N . ILE A 1 180 ? 14.001 1.994 -27.502 1.00 52.09 180 ILE A N 1
ATOM 1468 C CA . ILE A 1 180 ? 14.556 2.423 -26.215 1.00 52.09 180 ILE A CA 1
ATOM 1469 C C . ILE A 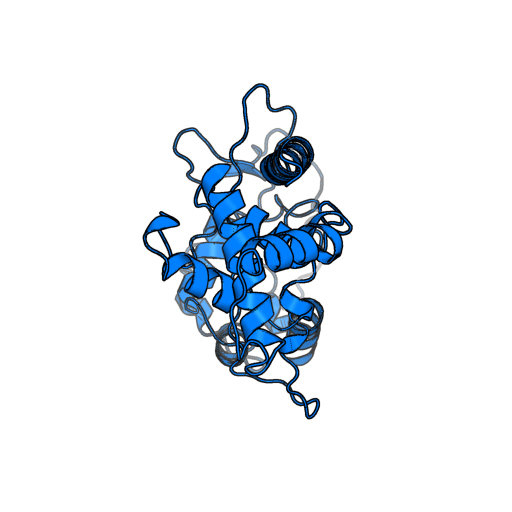1 180 ? 15.276 1.229 -25.597 1.00 52.09 180 ILE A C 1
ATOM 1471 O O . ILE A 1 180 ? 14.783 0.573 -24.683 1.00 52.09 180 ILE A O 1
ATOM 1475 N N . LYS A 1 181 ? 16.479 0.932 -26.091 1.00 49.88 181 LYS A N 1
ATOM 1476 C CA . LYS A 1 181 ? 17.431 0.111 -25.334 1.00 49.88 181 LYS A CA 1
ATOM 1477 C C . LYS A 1 181 ? 18.063 1.011 -24.274 1.00 49.88 181 LYS A C 1
ATOM 1479 O O . LYS A 1 181 ? 18.878 1.858 -24.652 1.00 49.88 181 LYS A O 1
ATOM 1484 N N . PRO A 1 182 ? 17.745 0.871 -22.972 1.00 51.00 182 PRO A N 1
ATOM 1485 C CA . PRO A 1 182 ? 18.555 1.529 -21.962 1.00 51.00 182 PRO A CA 1
ATOM 1486 C C . PRO A 1 182 ? 19.964 0.947 -22.087 1.00 51.00 182 PRO A C 1
ATOM 1488 O O . PRO A 1 182 ? 20.177 -0.250 -21.893 1.00 51.00 182 PRO A O 1
ATOM 1491 N N . LYS A 1 183 ? 20.918 1.784 -22.512 1.00 49.47 183 LYS A N 1
ATOM 1492 C CA . LYS A 1 183 ? 22.320 1.378 -22.691 1.00 49.47 183 LYS A CA 1
ATOM 1493 C C . LYS A 1 183 ? 22.939 0.926 -21.362 1.00 49.47 183 LYS A C 1
ATOM 1495 O O . LYS A 1 183 ? 23.848 0.103 -21.378 1.00 49.47 183 LYS A O 1
ATOM 1500 N N . THR A 1 184 ? 22.388 1.394 -20.243 1.00 53.03 184 THR A N 1
ATOM 1501 C CA . THR A 1 184 ? 22.765 1.073 -18.865 1.00 53.03 184 THR A CA 1
ATOM 1502 C C . THR A 1 184 ? 21.559 1.293 -17.943 1.00 53.03 184 THR A C 1
ATOM 1504 O O . THR A 1 184 ? 20.759 2.203 -18.165 1.00 53.03 184 THR A O 1
ATOM 1507 N N . ILE A 1 185 ? 21.403 0.445 -16.919 1.00 59.81 185 ILE A N 1
ATOM 1508 C CA . ILE A 1 185 ? 20.573 0.779 -15.752 1.00 59.81 185 ILE A CA 1
ATOM 1509 C C . ILE A 1 185 ? 21.370 1.841 -14.997 1.00 59.81 185 ILE A C 1
ATOM 1511 O O . ILE A 1 185 ? 22.508 1.577 -14.614 1.00 59.81 185 ILE A O 1
ATOM 1515 N N . THR A 1 186 ? 20.824 3.045 -14.874 1.00 64.56 186 THR A N 1
ATOM 1516 C CA . THR A 1 186 ? 21.472 4.144 -14.159 1.00 64.56 186 THR A CA 1
ATOM 1517 C C . THR A 1 186 ? 20.978 4.177 -12.724 1.00 64.56 186 THR A C 1
ATOM 1519 O O . THR A 1 186 ? 19.773 4.109 -12.483 1.00 64.56 186 THR A O 1
ATOM 1522 N N . ASP A 1 187 ? 21.912 4.285 -11.780 1.00 75.25 187 ASP A N 1
ATOM 1523 C CA . ASP A 1 187 ? 21.576 4.506 -10.379 1.00 75.25 187 ASP A CA 1
ATOM 1524 C C . ASP A 1 187 ? 20.903 5.875 -10.216 1.00 75.25 187 ASP A C 1
ATOM 1526 O O . ASP A 1 187 ? 21.235 6.862 -10.886 1.00 75.25 187 ASP A O 1
ATOM 1530 N N . GLY A 1 188 ? 19.940 5.945 -9.311 1.00 84.06 188 GLY A N 1
ATOM 1531 C CA . GLY A 1 188 ? 19.133 7.131 -9.092 1.00 84.06 188 GLY A CA 1
ATOM 1532 C C . GLY A 1 188 ? 18.184 6.955 -7.924 1.00 84.06 188 GLY A C 1
ATOM 1533 O O . GLY A 1 188 ? 18.071 5.871 -7.361 1.00 84.06 188 GLY A O 1
ATOM 1534 N N . ASN A 1 189 ? 17.489 8.034 -7.579 1.00 86.19 189 ASN A N 1
ATOM 1535 C CA . ASN A 1 189 ? 16.586 8.067 -6.436 1.00 86.19 189 ASN A CA 1
ATOM 1536 C C . ASN A 1 189 ? 15.177 8.446 -6.890 1.00 86.19 189 ASN A C 1
ATOM 1538 O O . ASN A 1 189 ? 15.001 9.386 -7.674 1.00 86.19 189 ASN A O 1
ATOM 1542 N N . ASN A 1 190 ? 14.161 7.773 -6.352 1.00 86.38 190 ASN A N 1
ATOM 1543 C CA . ASN A 1 190 ? 12.786 8.237 -6.479 1.00 86.38 190 ASN A CA 1
ATOM 1544 C C . ASN A 1 190 ? 12.590 9.460 -5.574 1.00 86.38 190 ASN A C 1
ATOM 1546 O O . ASN A 1 190 ? 12.894 9.430 -4.380 1.00 86.38 190 ASN A O 1
ATOM 1550 N N . ALA A 1 191 ? 12.081 10.544 -6.149 1.00 82.38 191 ALA A N 1
ATOM 1551 C CA . ALA A 1 191 ? 11.855 11.807 -5.464 1.00 82.38 191 ALA A CA 1
ATOM 1552 C C . ALA A 1 191 ? 10.460 12.351 -5.776 1.00 82.38 191 ALA A C 1
ATOM 1554 O O . ALA A 1 191 ? 9.906 12.109 -6.847 1.00 82.38 191 ALA A O 1
ATOM 1555 N N . VAL A 1 192 ? 9.911 13.123 -4.841 1.00 76.62 192 VAL A N 1
ATOM 1556 C CA . VAL A 1 192 ? 8.618 13.798 -5.000 1.00 76.62 192 VAL A CA 1
ATOM 1557 C C . VAL A 1 192 ? 8.851 15.310 -4.954 1.00 76.62 192 VAL A C 1
ATOM 1559 O O . VAL A 1 192 ? 8.935 15.878 -3.863 1.00 76.62 192 VAL A O 1
ATOM 1562 N N . PRO A 1 193 ? 9.033 15.983 -6.105 1.00 69.44 193 PRO A N 1
ATOM 1563 C CA . PRO A 1 193 ? 9.040 17.439 -6.187 1.00 69.44 193 PRO A CA 1
ATOM 1564 C C . PRO A 1 193 ? 7.711 18.064 -5.741 1.00 69.44 193 PRO A C 1
ATOM 1566 O O . PRO A 1 193 ? 6.696 17.401 -5.511 1.00 69.44 193 PRO A O 1
ATOM 1569 N N . ILE A 1 194 ? 7.717 19.396 -5.667 1.00 66.94 194 ILE A N 1
ATOM 1570 C CA . ILE A 1 194 ? 6.515 20.205 -5.455 1.00 66.94 194 ILE A CA 1
ATOM 1571 C C . ILE A 1 194 ? 5.474 19.838 -6.526 1.00 66.94 194 ILE A C 1
ATOM 1573 O O . ILE A 1 194 ? 5.773 19.889 -7.716 1.00 66.94 194 ILE A O 1
ATOM 1577 N N . GLY A 1 195 ? 4.261 19.474 -6.097 1.00 64.81 195 G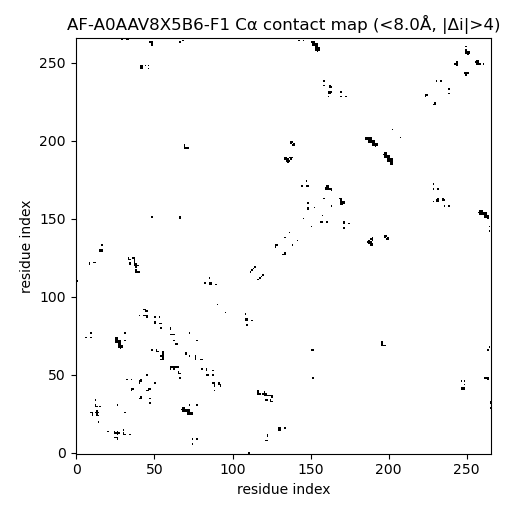LY A N 1
ATOM 1578 C CA . GLY A 1 195 ? 3.173 19.041 -6.986 1.00 64.81 195 GLY A CA 1
ATOM 1579 C C . GLY A 1 195 ? 2.833 17.547 -6.929 1.00 64.81 195 GLY A C 1
ATOM 1580 O O . GLY A 1 195 ? 1.992 17.107 -7.704 1.00 64.81 195 GLY A O 1
ATOM 1581 N N . TYR A 1 196 ? 3.445 16.778 -6.017 1.00 67.88 196 TYR A N 1
ATOM 1582 C CA . TYR A 1 196 ? 3.128 15.361 -5.748 1.00 67.88 196 TYR A CA 1
ATOM 1583 C C . TYR A 1 196 ? 3.350 14.398 -6.929 1.00 67.88 196 TYR A C 1
ATOM 1585 O O . TYR A 1 196 ? 2.881 13.262 -6.908 1.00 67.88 196 TYR A O 1
ATOM 1593 N N . GLN A 1 197 ? 4.085 14.823 -7.955 1.00 75.69 197 GLN A N 1
ATOM 1594 C CA . GLN A 1 197 ? 4.498 13.951 -9.053 1.00 75.69 197 GLN A CA 1
ATOM 1595 C C . GLN A 1 197 ? 5.784 13.229 -8.672 1.00 75.69 197 GLN A C 1
ATOM 1597 O O . GLN A 1 197 ? 6.717 13.871 -8.200 1.00 75.69 197 GLN A O 1
ATOM 1602 N N . ILE A 1 198 ? 5.853 11.915 -8.887 1.00 83.00 198 ILE A N 1
ATOM 1603 C CA . ILE A 1 198 ? 7.079 11.155 -8.632 1.00 83.00 198 ILE A CA 1
ATOM 1604 C C . ILE A 1 198 ? 8.003 11.245 -9.841 1.00 83.00 198 ILE A C 1
ATOM 1606 O O . ILE A 1 198 ? 7.598 10.968 -10.969 1.00 83.00 198 ILE A O 1
ATOM 1610 N N . ILE A 1 199 ? 9.262 11.596 -9.591 1.00 83.81 199 ILE A N 1
ATOM 1611 C CA . ILE A 1 199 ? 10.333 11.622 -10.588 1.00 83.81 199 ILE A CA 1
ATOM 1612 C C . ILE A 1 199 ? 11.473 10.700 -10.159 1.00 83.81 199 ILE A C 1
ATOM 1614 O O . ILE A 1 199 ? 11.671 10.448 -8.971 1.00 83.81 199 ILE A O 1
ATOM 1618 N N . TYR A 1 200 ? 12.257 10.236 -11.130 1.00 85.88 200 TYR A N 1
ATOM 1619 C CA . TYR A 1 200 ? 13.488 9.497 -10.873 1.00 85.88 200 TYR A CA 1
ATOM 1620 C C . TYR A 1 200 ? 14.694 10.378 -11.183 1.00 85.88 200 TYR A C 1
ATOM 1622 O O . TYR A 1 200 ? 14.918 10.767 -12.331 1.00 85.88 200 TYR A O 1
ATOM 1630 N N . LEU A 1 201 ? 15.451 10.726 -10.147 1.00 84.56 201 LEU A N 1
ATOM 1631 C CA . LEU A 1 201 ? 16.652 11.543 -10.251 1.00 84.56 201 LEU A CA 1
ATOM 1632 C C . LEU A 1 201 ? 17.850 10.629 -10.492 1.00 84.56 201 LEU A C 1
ATOM 1634 O O . LEU A 1 201 ? 18.337 9.995 -9.561 1.00 84.56 201 LEU A O 1
ATOM 1638 N N . GLN A 1 202 ? 18.321 10.569 -11.735 1.00 82.25 202 GLN A N 1
ATOM 1639 C CA . GLN A 1 202 ? 19.542 9.840 -12.074 1.00 82.25 202 GLN A CA 1
ATOM 1640 C C . GLN A 1 202 ? 20.762 10.518 -11.442 1.00 82.25 202 GLN A C 1
ATOM 1642 O O . GLN A 1 202 ? 20.920 11.742 -11.528 1.00 82.25 202 GLN A O 1
ATOM 1647 N N . VAL A 1 203 ? 21.645 9.727 -10.835 1.00 75.75 203 VAL A N 1
ATOM 1648 C CA . VAL A 1 203 ? 22.955 10.207 -10.388 1.00 75.75 203 VAL A CA 1
ATOM 1649 C C . VAL A 1 203 ? 23.816 10.428 -11.634 1.00 75.75 203 VAL A C 1
ATOM 1651 O O . VAL A 1 203 ? 23.974 9.528 -12.455 1.00 75.75 203 VAL A O 1
ATOM 1654 N N . LYS A 1 204 ? 24.347 11.645 -11.818 1.00 61.62 204 LYS A N 1
ATOM 1655 C CA . LYS A 1 204 ? 25.214 11.958 -12.966 1.00 61.62 204 LYS A CA 1
ATOM 1656 C C . LYS A 1 204 ? 26.482 11.093 -12.933 1.00 61.62 204 LYS A C 1
ATOM 1658 O O . LYS A 1 204 ? 27.090 10.923 -11.878 1.00 61.62 204 LYS A O 1
ATOM 1663 N N . GLU A 1 205 ? 26.895 10.609 -14.106 1.00 54.75 205 GLU A N 1
ATOM 1664 C CA . GLU A 1 205 ? 28.015 9.672 -14.307 1.00 54.75 205 GLU A CA 1
ATOM 1665 C C . GLU A 1 205 ? 29.377 10.176 -13.791 1.00 54.75 205 GLU A C 1
ATOM 1667 O O . GLU A 1 205 ? 30.250 9.357 -13.509 1.00 54.75 205 GLU A O 1
ATOM 1672 N N . ASP A 1 206 ? 29.546 11.482 -13.549 1.00 49.81 206 ASP A N 1
ATOM 1673 C CA . ASP A 1 206 ? 30.793 12.070 -13.029 1.00 49.81 206 ASP A CA 1
ATOM 1674 C C . ASP A 1 206 ? 31.170 11.596 -11.604 1.00 49.81 206 ASP A C 1
ATOM 1676 O O . ASP A 1 206 ? 32.238 11.942 -11.098 1.00 49.81 206 ASP A O 1
ATOM 1680 N N . GLN A 1 207 ? 30.319 10.799 -10.943 1.00 48.94 207 GLN A N 1
ATOM 1681 C CA . GLN A 1 207 ? 30.585 10.203 -9.624 1.00 48.94 207 GLN A CA 1
ATOM 1682 C C . GLN A 1 207 ? 30.456 8.668 -9.576 1.00 48.94 207 GLN A C 1
ATOM 1684 O O . GLN A 1 207 ? 30.632 8.084 -8.508 1.00 48.94 207 GLN A O 1
ATOM 1689 N N . VAL A 1 208 ? 30.200 7.990 -10.703 1.00 47.53 208 VAL A N 1
ATOM 1690 C CA . VAL A 1 208 ? 29.959 6.527 -10.752 1.00 47.53 208 VAL A CA 1
ATOM 1691 C C . VAL A 1 208 ? 31.069 5.802 -11.525 1.00 47.53 208 VAL A C 1
ATOM 1693 O O . VAL A 1 208 ? 30.863 4.789 -12.187 1.00 47.53 208 VAL A O 1
ATOM 1696 N N . ALA A 1 209 ? 32.306 6.290 -11.427 1.00 45.25 209 ALA A N 1
ATOM 1697 C CA . ALA A 1 209 ? 33.472 5.530 -11.865 1.00 45.25 209 ALA A CA 1
ATOM 1698 C C . ALA A 1 209 ? 33.828 4.467 -10.812 1.00 45.25 209 ALA A C 1
ATOM 1700 O O . ALA A 1 209 ? 34.788 4.626 -10.066 1.00 45.25 209 ALA A O 1
ATOM 1701 N N . SER A 1 210 ? 33.005 3.422 -10.694 1.00 48.47 210 SER A N 1
ATOM 1702 C CA . SER A 1 210 ? 33.348 2.066 -10.219 1.00 48.47 210 SER A CA 1
ATOM 1703 C C . SER A 1 210 ? 32.104 1.386 -9.658 1.00 48.47 210 SER A C 1
ATOM 1705 O O . SER A 1 210 ? 31.690 1.700 -8.548 1.00 48.47 210 SER A O 1
ATOM 1707 N N . ARG A 1 211 ? 31.529 0.430 -10.404 1.00 47.56 211 ARG A N 1
ATOM 1708 C CA . ARG A 1 211 ? 30.884 -0.776 -9.827 1.00 47.56 211 ARG A CA 1
ATOM 1709 C C . ARG A 1 211 ? 30.297 -1.775 -10.816 1.00 47.56 211 ARG A C 1
ATOM 1711 O O . ARG A 1 211 ? 29.690 -2.742 -10.372 1.00 47.56 211 ARG A O 1
ATOM 1718 N N . ILE A 1 212 ? 30.509 -1.627 -12.121 1.00 47.78 212 ILE A N 1
ATOM 1719 C CA . ILE A 1 212 ? 30.112 -2.676 -13.061 1.00 47.78 212 ILE A CA 1
ATOM 1720 C C . ILE A 1 212 ? 31.289 -2.947 -13.989 1.00 47.78 212 ILE A C 1
ATOM 1722 O O . ILE A 1 212 ? 31.539 -2.195 -14.928 1.00 47.78 212 ILE A O 1
ATOM 1726 N N . GLU A 1 213 ? 32.043 -4.006 -13.689 1.00 44.81 213 GLU A N 1
ATOM 1727 C CA . GLU A 1 213 ? 32.937 -4.591 -14.683 1.00 44.81 213 GLU A CA 1
ATOM 1728 C C . GLU A 1 213 ? 32.084 -5.068 -15.868 1.00 44.81 213 GLU A C 1
ATOM 1730 O O . GLU A 1 213 ? 31.022 -5.671 -15.659 1.00 44.81 213 GLU A O 1
ATOM 1735 N N . PRO A 1 214 ? 32.491 -4.774 -17.114 1.00 43.59 214 PRO A N 1
ATOM 1736 C CA . PRO A 1 214 ? 31.782 -5.276 -18.277 1.00 43.59 214 PRO A CA 1
ATOM 1737 C C . PRO A 1 214 ? 31.775 -6.811 -18.225 1.00 43.59 214 PRO A C 1
ATOM 1739 O O . PRO A 1 214 ? 32.807 -7.407 -17.907 1.00 43.59 214 PRO A O 1
ATOM 1742 N N . PRO A 1 215 ? 30.637 -7.466 -18.521 1.00 44.00 215 PRO A N 1
ATOM 1743 C CA . PRO A 1 215 ? 30.573 -8.917 -18.510 1.00 44.00 215 PRO A CA 1
ATOM 1744 C C . PRO A 1 215 ? 31.583 -9.459 -19.518 1.00 44.00 215 PRO A C 1
ATOM 1746 O O . PRO A 1 215 ? 31.511 -9.168 -20.713 1.00 44.00 215 PRO A O 1
ATOM 1749 N N . THR A 1 216 ? 32.550 -10.205 -19.002 1.00 50.78 216 THR A N 1
ATOM 1750 C CA . THR A 1 216 ? 33.446 -11.038 -19.790 1.00 50.78 216 THR A CA 1
ATOM 1751 C C . THR A 1 216 ? 32.640 -12.239 -20.284 1.00 50.78 216 THR A C 1
ATOM 1753 O O . THR A 1 216 ? 31.890 -12.835 -19.519 1.00 50.78 216 THR A O 1
ATOM 1756 N N . GLU A 1 217 ? 32.818 -12.558 -21.567 1.00 48.38 217 GLU A N 1
ATOM 1757 C CA . GLU A 1 217 ? 32.218 -13.667 -22.327 1.00 48.38 217 GLU A CA 1
ATOM 1758 C C . GLU A 1 217 ? 30.863 -13.382 -23.012 1.00 48.38 217 GLU A C 1
ATOM 1760 O O . GLU A 1 217 ? 29.823 -13.132 -22.400 1.00 48.38 217 GLU A O 1
ATOM 1765 N N . GLU A 1 218 ? 30.901 -13.456 -24.350 1.00 48.22 218 GLU A N 1
ATOM 1766 C CA . GLU A 1 218 ? 29.747 -13.533 -25.248 1.00 48.22 218 GLU A CA 1
ATOM 1767 C C . GLU A 1 218 ? 29.048 -14.889 -25.074 1.00 48.22 218 GLU A C 1
ATOM 1769 O O . GLU A 1 218 ? 29.103 -15.773 -25.929 1.00 48.22 218 GLU A O 1
ATOM 1774 N N . GLU A 1 219 ? 28.356 -15.076 -23.954 1.00 46.28 219 GLU A N 1
ATOM 1775 C CA . GLU A 1 219 ? 27.266 -16.041 -23.948 1.00 46.28 219 GLU A CA 1
ATOM 1776 C C . GLU A 1 219 ? 26.178 -15.547 -24.911 1.00 46.28 219 GLU A C 1
ATOM 1778 O O . GLU A 1 219 ? 26.019 -14.349 -25.153 1.00 46.28 219 GLU A O 1
ATOM 1783 N N . ASN A 1 220 ? 25.411 -16.472 -25.484 1.00 48.69 220 ASN A N 1
ATOM 1784 C CA . ASN A 1 220 ? 24.262 -16.163 -26.330 1.00 48.69 220 ASN A CA 1
ATOM 1785 C C . ASN A 1 220 ? 23.152 -15.562 -25.442 1.00 48.69 220 ASN A C 1
ATOM 1787 O O . ASN A 1 220 ? 22.214 -16.234 -25.003 1.00 48.69 220 ASN A O 1
ATOM 1791 N N . ILE A 1 221 ? 23.359 -14.305 -25.057 1.00 52.12 221 ILE A N 1
ATOM 1792 C CA . ILE A 1 221 ? 22.604 -13.562 -24.064 1.00 52.12 221 ILE A CA 1
ATOM 1793 C C . ILE A 1 221 ? 21.257 -13.235 -24.705 1.00 52.12 221 ILE A C 1
ATOM 1795 O O . ILE A 1 221 ? 21.142 -12.333 -25.531 1.00 52.12 221 ILE A O 1
ATOM 1799 N N . ASP A 1 222 ? 20.233 -14.000 -24.315 1.00 56.03 222 ASP A N 1
ATOM 1800 C CA . ASP A 1 222 ? 18.820 -13.717 -24.585 1.00 56.03 222 ASP A CA 1
ATOM 1801 C C . ASP A 1 222 ? 18.568 -12.205 -24.481 1.00 56.03 222 ASP A C 1
ATOM 1803 O O . ASP A 1 222 ? 18.902 -11.607 -23.453 1.00 56.03 222 ASP A O 1
ATOM 1807 N N . ALA A 1 223 ? 18.002 -11.581 -25.519 1.00 55.66 223 ALA A N 1
ATOM 1808 C CA . ALA A 1 223 ? 17.831 -10.124 -25.609 1.00 55.66 223 ALA A CA 1
ATOM 1809 C C . ALA A 1 223 ? 17.079 -9.538 -24.394 1.00 55.66 223 ALA A C 1
ATOM 1811 O O . ALA A 1 223 ? 17.271 -8.383 -24.018 1.00 55.66 223 ALA A O 1
ATOM 1812 N N . PHE A 1 224 ? 16.281 -10.374 -23.726 1.00 52.09 224 PHE A N 1
ATOM 1813 C CA . PHE A 1 224 ? 15.497 -10.055 -22.537 1.00 52.09 224 PHE A CA 1
ATOM 1814 C C . PHE A 1 224 ? 16.263 -10.169 -21.208 1.00 52.09 224 PHE A C 1
ATOM 1816 O O . PHE A 1 224 ? 15.779 -9.744 -20.161 1.00 52.09 224 PHE A O 1
ATOM 1823 N N . SER A 1 225 ? 17.467 -10.729 -21.199 1.00 48.84 225 SER A N 1
ATOM 1824 C CA . SER A 1 225 ? 18.260 -10.954 -19.982 1.00 48.84 225 SER A CA 1
ATOM 1825 C C . SER A 1 225 ? 18.697 -9.684 -19.246 1.00 48.84 225 SER A C 1
ATOM 1827 O O . SER A 1 225 ? 18.930 -9.757 -18.044 1.00 48.84 225 SER A O 1
ATOM 1829 N N . LYS A 1 226 ? 18.790 -8.551 -19.952 1.00 47.91 226 LYS A N 1
ATOM 1830 C CA . LYS A 1 226 ? 19.204 -7.239 -19.427 1.00 47.91 226 LYS A CA 1
ATOM 1831 C C . LYS A 1 226 ? 18.031 -6.256 -19.325 1.00 47.91 226 LYS A C 1
ATOM 1833 O O . LYS A 1 226 ? 18.211 -5.051 -19.425 1.00 47.91 226 LYS A O 1
ATOM 1838 N N . SER A 1 227 ? 16.813 -6.774 -19.190 1.00 53.44 227 SER A N 1
ATOM 1839 C CA . SER A 1 227 ? 15.581 -5.986 -19.270 1.00 53.44 227 SER A CA 1
ATOM 1840 C C . SER A 1 227 ? 14.632 -6.273 -18.102 1.00 53.44 227 SER A C 1
ATOM 1842 O O . SER A 1 227 ? 14.782 -7.263 -17.375 1.00 53.44 227 SER A O 1
ATOM 1844 N N . LEU A 1 228 ? 13.582 -5.454 -17.980 1.00 53.53 228 LEU A N 1
ATOM 1845 C CA . LEU A 1 228 ? 12.494 -5.655 -17.015 1.00 53.53 228 LEU A CA 1
ATOM 1846 C C . LEU A 1 228 ? 11.714 -6.973 -17.236 1.00 53.53 228 LEU A C 1
ATOM 1848 O O . LEU A 1 228 ? 10.942 -7.386 -16.373 1.00 53.53 228 LEU A O 1
ATOM 1852 N N . TYR A 1 229 ? 11.965 -7.704 -18.331 1.00 60.88 229 TYR A N 1
ATOM 1853 C CA . TYR A 1 229 ? 11.350 -9.003 -18.638 1.00 60.88 229 TYR A CA 1
ATOM 1854 C C . TYR A 1 229 ? 11.992 -10.193 -17.901 1.00 60.88 229 TYR A C 1
ATOM 1856 O O . TYR A 1 229 ? 11.733 -11.354 -18.228 1.00 60.88 229 TYR A O 1
ATOM 1864 N N . THR A 1 230 ? 12.794 -9.936 -16.865 1.00 61.91 230 THR A N 1
ATOM 1865 C CA . THR A 1 230 ? 13.441 -10.967 -16.032 1.00 61.91 230 THR A CA 1
ATOM 1866 C C . THR A 1 230 ? 12.435 -11.959 -15.417 1.00 61.91 230 THR A C 1
ATOM 1868 O O . THR A 1 230 ? 12.774 -13.125 -15.191 1.00 61.91 230 THR A O 1
ATOM 1871 N N . PHE A 1 231 ? 11.161 -11.574 -15.252 1.00 65.50 231 PHE A N 1
ATOM 1872 C CA . PHE A 1 231 ? 10.077 -12.483 -14.849 1.00 65.50 231 PHE A CA 1
ATOM 1873 C C . PHE A 1 231 ? 9.937 -13.721 -15.754 1.00 65.50 231 PHE A C 1
ATOM 1875 O O . PHE A 1 231 ? 9.699 -14.825 -15.251 1.00 65.50 231 PHE A O 1
ATOM 1882 N N . ARG A 1 232 ? 10.209 -13.596 -17.062 1.00 67.38 232 ARG A N 1
ATOM 1883 C CA . ARG A 1 232 ? 10.224 -14.730 -18.004 1.00 67.38 232 ARG A CA 1
ATOM 1884 C C . ARG A 1 232 ? 11.213 -15.820 -17.576 1.00 67.38 232 ARG A C 1
ATOM 1886 O O . ARG A 1 232 ? 10.914 -17.004 -17.726 1.00 67.38 232 ARG A O 1
ATOM 1893 N N . LYS A 1 233 ? 12.361 -15.444 -16.998 1.00 68.94 233 LYS A N 1
ATOM 1894 C CA . LYS A 1 233 ? 13.381 -16.386 -16.497 1.00 68.94 233 LYS A CA 1
ATOM 1895 C C . LYS A 1 233 ? 13.004 -17.022 -15.159 1.00 68.94 233 LYS A C 1
ATOM 1897 O O . LYS A 1 233 ? 13.401 -18.153 -14.888 1.00 68.94 233 LYS A O 1
ATOM 1902 N N . LEU A 1 234 ? 12.238 -16.320 -14.322 1.00 74.31 234 LEU A N 1
ATOM 1903 C CA . LEU A 1 234 ? 11.765 -16.860 -13.042 1.00 74.31 234 LEU A CA 1
ATOM 1904 C C . LEU A 1 234 ? 10.742 -17.984 -13.255 1.00 74.31 234 LEU A C 1
ATOM 1906 O O . LEU A 1 234 ? 10.761 -18.989 -12.537 1.00 74.31 234 LEU A O 1
ATOM 1910 N N . GLY A 1 235 ? 9.887 -17.832 -14.268 1.00 76.69 235 GLY A N 1
ATOM 1911 C CA . GLY A 1 235 ? 8.847 -18.790 -14.622 1.00 76.69 235 GLY A CA 1
ATOM 1912 C C . GLY A 1 235 ? 7.665 -18.798 -13.645 1.00 76.69 235 GLY A C 1
ATOM 1913 O O . GLY A 1 235 ? 7.762 -18.389 -12.484 1.00 76.69 235 GLY A O 1
ATOM 1914 N N . LYS A 1 236 ? 6.529 -19.334 -14.114 1.00 82.88 236 LYS A N 1
ATOM 1915 C CA . LYS A 1 236 ? 5.238 -19.317 -13.398 1.00 82.88 236 LYS A CA 1
ATOM 1916 C C . LYS A 1 236 ? 5.336 -19.796 -11.946 1.00 82.88 236 LYS A C 1
ATOM 1918 O O . LYS A 1 236 ? 4.739 -19.195 -11.061 1.00 82.88 236 LYS A O 1
ATOM 1923 N N . LYS A 1 237 ? 6.083 -20.877 -11.689 1.00 83.94 237 LYS A N 1
ATOM 1924 C CA . LYS A 1 237 ? 6.181 -21.479 -10.349 1.00 83.94 237 LYS A CA 1
ATOM 1925 C C . LYS A 1 237 ? 6.814 -20.523 -9.334 1.00 83.94 237 LYS A C 1
ATOM 1927 O O . LYS A 1 237 ? 6.244 -20.342 -8.264 1.00 83.94 237 LYS A O 1
ATOM 1932 N N . LYS A 1 238 ? 7.959 -19.910 -9.661 1.00 85.62 238 LYS A N 1
ATOM 1933 C CA . LYS A 1 238 ? 8.650 -18.991 -8.741 1.00 85.62 238 LYS A CA 1
ATOM 1934 C C . LYS A 1 238 ? 7.853 -17.708 -8.538 1.00 85.62 238 LYS A C 1
ATOM 1936 O O . LYS A 1 238 ? 7.734 -17.243 -7.413 1.00 85.62 238 LYS A O 1
ATOM 1941 N N . ILE A 1 239 ? 7.245 -17.183 -9.600 1.00 84.62 239 ILE A N 1
ATOM 1942 C CA . ILE A 1 239 ? 6.411 -15.980 -9.503 1.00 84.62 239 ILE A CA 1
ATOM 1943 C C . ILE A 1 239 ? 5.207 -16.222 -8.598 1.00 84.62 239 ILE A C 1
ATOM 1945 O O . ILE A 1 239 ? 4.971 -15.442 -7.682 1.00 84.62 239 ILE A O 1
ATOM 1949 N N . MET A 1 240 ? 4.512 -17.350 -8.753 1.00 86.56 240 MET A N 1
ATOM 1950 C CA . MET A 1 240 ? 3.413 -17.692 -7.849 1.00 86.56 240 MET A CA 1
ATOM 1951 C C . MET A 1 240 ? 3.874 -17.914 -6.408 1.00 86.56 240 MET A C 1
ATOM 1953 O O . MET A 1 240 ? 3.163 -17.539 -5.482 1.00 86.56 240 MET A O 1
ATOM 1957 N N . GLN A 1 241 ? 5.071 -18.462 -6.185 1.00 86.31 241 GLN A N 1
ATOM 1958 C CA . GLN A 1 241 ? 5.643 -18.531 -4.837 1.00 86.31 241 GLN A CA 1
ATOM 1959 C C . GLN A 1 241 ? 5.850 -17.136 -4.232 1.00 86.31 241 GLN A C 1
ATOM 1961 O O . GLN A 1 241 ? 5.567 -16.953 -3.053 1.00 86.31 241 GLN A O 1
ATOM 1966 N N . CYS A 1 242 ? 6.288 -16.145 -5.011 1.00 85.00 242 CYS A N 1
ATOM 1967 C CA . CYS A 1 242 ? 6.384 -14.761 -4.540 1.00 85.00 242 CYS A CA 1
ATOM 1968 C C . CYS A 1 242 ? 5.001 -14.166 -4.245 1.00 85.00 242 CYS A C 1
ATOM 1970 O O . CYS A 1 242 ? 4.775 -13.678 -3.140 1.00 85.00 242 CYS A O 1
ATOM 1972 N N . VAL A 1 243 ? 4.055 -14.277 -5.184 1.00 85.88 243 VAL A N 1
ATOM 1973 C CA . VAL A 1 243 ? 2.692 -13.738 -5.025 1.00 85.88 243 VAL A CA 1
ATOM 1974 C C . VAL A 1 243 ? 2.000 -14.343 -3.801 1.00 85.88 243 VAL A C 1
ATOM 1976 O O . VAL A 1 243 ? 1.433 -13.618 -2.996 1.00 85.88 243 VAL A O 1
ATOM 1979 N N . THR A 1 244 ? 2.097 -15.659 -3.601 1.00 85.75 244 THR A N 1
ATOM 1980 C CA . THR A 1 244 ? 1.469 -16.350 -2.457 1.00 85.75 244 THR A CA 1
ATOM 1981 C C . THR A 1 244 ? 2.058 -15.967 -1.098 1.00 85.75 244 THR A C 1
ATOM 1983 O O . THR A 1 244 ? 1.348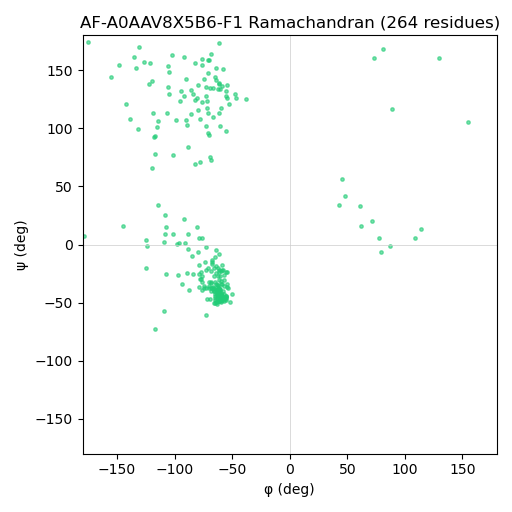 -16.035 -0.099 1.00 85.75 244 THR A O 1
ATOM 1986 N N . LYS A 1 245 ? 3.329 -15.543 -1.038 1.00 82.31 245 LYS A N 1
ATOM 1987 C CA . LYS A 1 245 ? 3.938 -15.034 0.201 1.00 82.31 245 LYS A CA 1
ATOM 1988 C C . LYS A 1 245 ? 3.374 -13.673 0.603 1.00 82.31 245 LYS A C 1
ATOM 1990 O O . LYS A 1 245 ? 3.247 -13.408 1.791 1.00 82.31 245 LYS A O 1
ATOM 1995 N N . ILE A 1 246 ? 3.060 -12.826 -0.375 1.00 80.44 246 ILE A N 1
ATOM 1996 C CA . ILE A 1 246 ? 2.569 -11.458 -0.149 1.00 80.44 246 ILE A CA 1
ATOM 1997 C C . ILE A 1 246 ? 1.040 -11.449 0.003 1.00 80.44 246 ILE A C 1
ATOM 1999 O O . ILE A 1 246 ? 0.488 -10.745 0.848 1.00 80.44 246 ILE A O 1
ATOM 2003 N N . CYS A 1 247 ? 0.350 -12.266 -0.792 1.00 83.69 247 CYS A N 1
ATOM 2004 C CA . CYS A 1 247 ? -1.102 -12.394 -0.830 1.00 83.69 247 CYS A CA 1
ATOM 2005 C C . CYS A 1 247 ? -1.511 -13.815 -0.408 1.00 83.69 247 CYS A C 1
ATOM 2007 O O . CYS A 1 247 ? -1.855 -14.633 -1.263 1.00 83.69 247 CYS A O 1
ATOM 2009 N N . PRO A 1 248 ? -1.509 -14.143 0.896 1.00 77.38 248 PRO A N 1
ATOM 2010 C CA . PRO A 1 248 ? -1.782 -15.504 1.368 1.00 77.38 248 PRO A CA 1
ATOM 2011 C C . PRO A 1 248 ? -3.184 -16.007 0.983 1.00 77.38 248 PRO A C 1
ATOM 2013 O O . PRO A 1 248 ? -3.381 -17.203 0.778 1.00 77.38 248 PRO A O 1
ATOM 2016 N N . ARG A 1 249 ? -4.149 -15.093 0.809 1.00 79.00 249 ARG A N 1
ATOM 2017 C CA . ARG A 1 249 ? -5.524 -15.379 0.361 1.00 79.00 249 ARG A CA 1
ATOM 2018 C C . ARG A 1 249 ? -5.652 -15.742 -1.115 1.00 79.00 249 ARG A C 1
ATOM 2020 O O . ARG A 1 249 ? -6.745 -16.082 -1.559 1.00 79.00 249 ARG A O 1
ATOM 2027 N N . ILE A 1 250 ? -4.557 -15.729 -1.872 1.00 83.62 250 ILE A N 1
ATOM 2028 C CA . ILE A 1 250 ? -4.575 -16.336 -3.199 1.00 83.62 250 ILE A CA 1
ATOM 2029 C C . ILE A 1 250 ? -4.816 -17.847 -3.116 1.00 83.62 250 ILE A C 1
ATOM 2031 O O . ILE A 1 250 ? -5.219 -18.435 -4.107 1.00 83.62 250 ILE A O 1
ATOM 2035 N N . TYR A 1 251 ? -4.608 -18.490 -1.963 1.00 80.12 251 TYR A N 1
ATOM 2036 C CA . TYR A 1 251 ? -5.115 -19.840 -1.745 1.00 80.12 251 TYR A CA 1
ATOM 2037 C C . TYR A 1 251 ? -6.600 -19.800 -1.372 1.00 80.12 251 TYR A C 1
ATOM 2039 O O . TYR A 1 251 ? -6.999 -19.128 -0.419 1.00 80.12 251 TYR A O 1
ATOM 2047 N N . SER A 1 252 ? -7.425 -20.542 -2.105 1.00 71.12 252 SER A N 1
ATOM 2048 C CA . SER A 1 252 ? -8.796 -20.841 -1.712 1.00 71.12 252 SER A CA 1
ATOM 2049 C C . SER A 1 252 ? -8.820 -21.760 -0.488 1.00 71.12 252 SER A C 1
ATOM 2051 O O . SER A 1 252 ? -7.824 -22.393 -0.134 1.00 71.12 252 SER A O 1
ATOM 2053 N N . ALA A 1 253 ? -9.977 -21.841 0.175 1.00 68.81 253 ALA A N 1
ATOM 2054 C CA . ALA A 1 253 ? -10.155 -22.644 1.387 1.00 68.81 253 ALA A CA 1
ATOM 2055 C C . ALA A 1 253 ? -9.842 -24.144 1.192 1.00 68.81 253 ALA A C 1
ATOM 2057 O O . ALA A 1 253 ? -9.519 -24.832 2.154 1.00 68.81 253 ALA A O 1
ATOM 2058 N N . ASP A 1 254 ? -9.897 -24.640 -0.047 1.00 73.12 254 ASP A N 1
ATOM 2059 C CA . ASP A 1 254 ? -9.531 -26.006 -0.443 1.00 73.12 254 ASP A CA 1
ATOM 2060 C C . ASP A 1 254 ? -8.036 -26.171 -0.798 1.00 73.12 254 ASP A C 1
ATOM 2062 O O . ASP A 1 254 ? -7.630 -27.210 -1.319 1.00 73.12 254 ASP A O 1
ATOM 2066 N N . GLY A 1 255 ? -7.207 -25.152 -0.545 1.00 74.00 255 GLY A N 1
ATOM 2067 C CA . GLY A 1 255 ? -5.763 -25.169 -0.791 1.00 74.00 255 GLY A CA 1
ATOM 2068 C C . GLY A 1 255 ? -5.362 -24.987 -2.258 1.00 74.00 255 GLY A C 1
ATOM 2069 O O . GLY A 1 255 ? -4.175 -25.081 -2.581 1.00 74.00 255 GLY A O 1
ATOM 2070 N N . LYS A 1 256 ? -6.312 -24.719 -3.164 1.00 82.75 256 LYS A N 1
ATOM 2071 C CA . LYS A 1 256 ? -6.006 -24.394 -4.565 1.00 82.75 256 LYS A CA 1
ATOM 2072 C C . LYS A 1 256 ? -5.631 -22.925 -4.716 1.00 82.75 256 LYS A C 1
ATOM 2074 O O . LYS A 1 256 ? -6.000 -22.084 -3.915 1.00 82.75 256 LYS A O 1
ATOM 2079 N N . VAL A 1 257 ? -4.883 -22.595 -5.762 1.00 84.81 257 VAL A N 1
ATOM 2080 C CA . VAL A 1 257 ? -4.581 -21.196 -6.088 1.00 84.81 257 VAL A CA 1
ATOM 2081 C C . VAL A 1 257 ? -5.784 -20.590 -6.818 1.00 84.81 257 VAL A C 1
ATOM 2083 O O . VAL A 1 257 ? -6.101 -21.004 -7.934 1.00 84.81 257 VAL A O 1
ATOM 2086 N N . ASN A 1 258 ? -6.424 -19.593 -6.213 1.00 88.88 258 ASN A N 1
ATOM 2087 C CA . ASN A 1 258 ? -7.395 -18.711 -6.842 1.00 88.88 258 ASN A CA 1
ATOM 2088 C C . ASN A 1 258 ? -6.685 -17.790 -7.844 1.00 88.88 258 ASN A C 1
ATOM 2090 O O . ASN A 1 258 ? -6.172 -16.723 -7.510 1.00 88.88 258 ASN A O 1
ATOM 2094 N N . MET A 1 259 ? -6.672 -18.215 -9.101 1.00 89.81 259 MET A N 1
ATOM 2095 C CA . MET A 1 259 ? -6.065 -17.466 -10.199 1.00 89.81 259 MET A CA 1
ATOM 2096 C C . MET A 1 259 ? -6.799 -16.158 -10.524 1.00 89.81 259 MET A C 1
ATOM 2098 O O . MET A 1 259 ? -6.228 -15.313 -11.210 1.00 89.81 259 MET A O 1
ATOM 2102 N N . ASP A 1 260 ? -8.024 -15.984 -10.030 1.00 91.31 260 ASP A N 1
ATOM 2103 C CA . ASP A 1 260 ? -8.855 -14.806 -10.280 1.00 91.31 260 ASP A CA 1
ATOM 2104 C C . ASP A 1 260 ? -8.734 -13.766 -9.147 1.00 91.31 260 ASP A C 1
ATOM 2106 O O . ASP A 1 260 ? -9.328 -12.691 -9.222 1.00 91.31 260 ASP A O 1
ATOM 2110 N N . TYR A 1 261 ? -7.902 -14.046 -8.130 1.00 89.69 261 TYR A N 1
ATOM 2111 C CA . TYR A 1 261 ? -7.520 -13.083 -7.097 1.00 89.69 261 TYR A CA 1
ATOM 2112 C C . TYR A 1 261 ? -6.922 -11.827 -7.736 1.00 89.69 261 TYR A C 1
ATOM 2114 O O . TYR A 1 261 ? -5.986 -11.918 -8.539 1.00 89.69 261 TYR A O 1
ATOM 2122 N N . LYS A 1 262 ? -7.457 -10.665 -7.360 1.00 91.81 262 LYS A N 1
ATOM 2123 C CA . LYS A 1 262 ? -7.050 -9.360 -7.876 1.00 91.81 262 LYS A CA 1
ATOM 2124 C C . LYS A 1 262 ? -5.814 -8.844 -7.143 1.00 91.81 262 LYS A C 1
ATOM 2126 O O . LYS A 1 262 ? -5.796 -8.751 -5.918 1.00 91.81 262 LYS A O 1
ATOM 2131 N N . LEU A 1 263 ? -4.774 -8.540 -7.910 1.00 89.50 263 LEU A N 1
ATOM 2132 C CA . LEU A 1 263 ? -3.523 -7.971 -7.430 1.00 89.50 263 LEU A CA 1
ATOM 2133 C C . LEU A 1 263 ? -3.613 -6.443 -7.449 1.00 89.50 263 LEU A C 1
ATOM 2135 O O . LEU A 1 263 ? -4.212 -5.862 -8.352 1.00 89.50 263 LEU A O 1
ATOM 2139 N N . SER A 1 264 ? -3.010 -5.825 -6.438 1.00 87.69 264 SER A N 1
ATOM 2140 C CA . SER A 1 264 ? -2.728 -4.391 -6.363 1.00 87.69 264 SER A CA 1
ATOM 2141 C C . SER A 1 264 ? -1.250 -4.144 -6.675 1.00 87.69 264 SER A C 1
ATOM 2143 O O . SER A 1 264 ? -0.442 -5.067 -6.590 1.00 87.69 264 SER A O 1
ATOM 2145 N N . PHE A 1 265 ? -0.891 -2.900 -6.982 1.00 86.56 265 PHE A N 1
ATOM 2146 C CA . PHE A 1 265 ? 0.473 -2.508 -7.343 1.00 86.56 265 PHE A CA 1
ATOM 2147 C C . PHE A 1 265 ? 1.601 -2.858 -6.333 1.00 86.56 265 PHE A C 1
ATOM 2149 O O . PHE A 1 265 ? 2.646 -3.323 -6.791 1.00 86.56 265 PHE A O 1
ATOM 2156 N N . PRO A 1 266 ? 1.469 -2.651 -5.005 1.00 68.69 266 PRO A N 1
ATOM 2157 C CA . PRO A 1 266 ? 2.609 -2.719 -4.078 1.00 68.69 266 PRO A CA 1
ATOM 2158 C C . PRO A 1 266 ? 2.971 -4.112 -3.580 1.00 68.69 266 PRO A C 1
ATOM 2160 O O . PRO A 1 266 ? 2.064 -4.958 -3.400 1.00 68.69 266 PRO A O 1
#

Foldseek 3Di:
DPVVVLVVLQQVLQCQQPDPDPDRGFHFQLSLVQLCVQLVLLVLFADPLNLLVQLVVPVVLVPPDSFDRLDTQHSVNSVVSLLSSLVVSCVRNDDPPCPDDDPCVSVVSSVCCCVNGRVVGRPVGDDCCVHPVVQVDQLVVLVVLCCVLNVFAFLLSVCQQQADDPPDDRPSVVVPDPVDDPPDRFGWGWDQPPPSDIDTGGDDPVPPPDDDDDDPDPDVQDPCNRHPSCSNVCHPVNVVVVVCVSNVPCQDPVRDGVRRDTDGSD

Mean predicted aligned error: 9.69 Å

Sequence (266 aa):
MNLPKLTEIYNQYATIAGNDINFKSVLTRIFLWQLLRDIKLTHQGVSLVEADLFLADNPSSCIESNHYPFEPIYFWQFLQSLFGCSWLLLLSTKNQKYDHFTSGIISKIFKEFLEENVFPNAGKFQGSSLTEYKDLVPIQCVYELYLKIGEPHSAREFLYFTCTKKNKDPPCCAVLNEDIKPKTITDGNNAVPIGYQIIYLQVKEDQVASRIEPPTEEENIDAFSKSLYTFRKLGKKKIMQCVTKICPRIYSADGKVNMDYKLSFP

Solvent-accessible surface area (backbone atoms only — not comparable to full-atom values): 16022 Å² total; per-residue (Å²): 132,68,61,71,62,51,50,52,52,49,49,55,46,24,39,57,84,56,75,90,70,93,60,91,66,62,24,31,37,51,40,53,51,48,45,44,52,28,34,40,41,43,76,67,65,42,48,70,55,57,49,31,50,58,44,46,73,36,78,88,46,70,56,93,53,67,77,60,50,67,42,77,38,51,73,68,40,48,52,48,47,54,48,48,47,38,52,51,49,46,63,63,66,40,85,79,81,67,90,67,87,54,92,63,51,68,62,49,51,45,49,49,39,39,66,72,29,40,70,76,22,56,90,52,74,72,80,42,61,70,62,82,46,42,39,80,51,51,58,62,61,53,49,52,56,45,56,74,76,37,83,75,29,25,51,47,53,52,42,55,39,43,35,39,60,92,97,49,80,33,67,58,52,83,74,54,60,85,87,67,67,73,93,59,93,74,62,37,40,60,42,69,54,95,83,67,50,73,44,63,49,67,63,67,69,94,78,61,92,77,88,76,80,78,83,81,74,91,61,92,70,57,87,48,74,87,42,94,55,48,52,43,78,58,30,66,69,52,51,48,55,53,49,44,71,77,39,59,66,32,41,42,97,87,72,45,73,43,46,75,42,64,46,64,94,126

Radius of gyration: 21.03 Å; Cα contacts (8 Å, |Δi|>4): 284; chains: 1; bounding box: 62×46×51 Å

Secondary structure (DSSP, 8-state):
--HHHHHHHHHHHHTTT-SS--S---EEHHHHHHHHHHTTHHHHT--HHHHHHHHHT-GGG--S-SS-TT-EE-HHHHHHHHHHHHHHHHHHHSSS--SS--TTHHHHHHHHHIIIIIHHHTT----STTTTSTTSS-HHHHHHHHHHH-TTEEHHHHHHHH-PPTT---GGGGGS-TT---SSPPPEEEE--TTS--EEEEPPGGG--SS-PPPPS-----GGGGSGGGHHHHHHHHHHHHHHHH-GGGB-TTS-B-TTPEEP--

pLDDT: mean 79.0, std 15.04, range [43.59, 97.19]